Protein AF-A0AAV7KIH4-F1 (afdb_monomer_lite)

pLDDT: mean 85.83, std 14.33, range [25.58, 96.94]

Foldseek 3Di:
DDQDDPPPGDDDPVVPDDPPVVVVVVVVVVLVVVLVVLLVVCPVCQVVLNAAAEDDDDDDPDDDDDDFDDDDPWQGDDDNDDDDLPDDLALCSVLVVQCVSCVSSPHDSAEHEYEYAVDPSVCSNCVRHNYAYQLLNLLLVLLVVLLVVLCVVDVLSVLQQVLLQQLLVVQVVDPPSQVQFPHGAAAQDDPRRLVRSLSNLVSCLRRVVVSCVVCVVVVRNVSNPSNDNVVSVVVNVLSPVVVVLCVLSVDSGHDRLLCSLVSLVVLLVSLPDDPPDDPSSNSSSVSSNVSSCVRRVVSDDPSSVVSVCPDPVNVVPDPDDD

Secondary structure (DSSP, 8-state):
-EE-HHHH-EE-GGGTSPPHHHHHHHHHHHHHHHHHHHHHHHHHHHHTT---EE------SS---------TTSPP----------S---HHHHHHHHHHHHHHTT--TTTS-EEE---HHHHHHTTTS-EEE-HHHHHHHHHHHHHHHHHHH-HHHHHHHHHHHHHHHHHHHSTTHHHHSSSPPPPP-SSSHHHHHHHHHHHHHHHHHHHHHHHHHTT-GGGTTT--HHHHHHHHHHHHTHHHHHHHHH-SSS--GGGHHHHHHHHHHHTPPPTT--HHHHHHHHHHHHHHHHHTGGG--HHHHHHHHH-GGGTT--S---

Sequence (322 aa):
MIRIGAKYGNVSASNILPGRKAISKSTVEQINTIKQDICSRLQDPIQRDAVAFTTDLWTDNGTDESDIGKELWTLKRAMYACKVFPKIKTSENIEFELDQILTEVYCDPTNTPVTTDKGANMVAATAQKIRIDCACHRINTAIKTGWERAMMENEELDQLHDDVNKAVTFAKKSSGIQSELPISLKRGGKTRPWRSLYSMFNSILQSYGKLSDILTEKNKAYIVAGIDLNLLAIVTKFFEKLNRIFDILEFGSIASIQNVAPSYYALQNAWEIETDDDPLTRILRRIMTEELVQKVWTSLNSIHFIAAYLDPTLKSFLFSEE

Radius of gyration: 24.8 Å; chains: 1; bounding box: 51×71×65 Å

Structure (mmCIF, N/CA/C/O backbone):
data_AF-A0AAV7KIH4-F1
#
_entry.id   AF-A0AAV7KIH4-F1
#
loop_
_atom_site.group_PDB
_atom_site.id
_atom_site.type_symbol
_atom_site.label_atom_id
_atom_site.label_alt_id
_atom_site.label_comp_id
_atom_site.label_asym_id
_atom_site.label_entity_id
_atom_site.label_seq_id
_atom_site.pdbx_PDB_ins_code
_atom_site.Cartn_x
_atom_site.Cartn_y
_atom_site.Cartn_z
_atom_site.occupancy
_atom_site.B_iso_or_equiv
_atom_site.auth_seq_id
_atom_site.auth_comp_id
_atom_site.auth_asym_id
_atom_site.auth_atom_id
_atom_site.pdbx_PDB_model_num
ATOM 1 N N . MET A 1 1 ? 12.983 -44.809 7.977 1.00 67.81 1 MET A N 1
ATOM 2 C CA . MET A 1 1 ? 12.917 -45.108 6.529 1.00 67.81 1 MET A CA 1
ATOM 3 C C . MET A 1 1 ? 11.732 -44.369 5.937 1.00 67.81 1 MET A C 1
ATOM 5 O O . MET A 1 1 ? 10.728 -44.247 6.624 1.00 67.81 1 MET A O 1
ATOM 9 N N . ILE A 1 2 ? 11.860 -43.859 4.716 1.00 75.75 2 ILE A N 1
ATOM 10 C CA . ILE A 1 2 ? 10.790 -43.194 3.965 1.00 75.75 2 ILE A CA 1
ATOM 11 C C . ILE A 1 2 ? 10.289 -44.181 2.909 1.00 75.75 2 ILE A C 1
ATOM 13 O O . ILE A 1 2 ? 11.096 -44.848 2.260 1.00 75.75 2 ILE A O 1
ATOM 17 N N . ARG A 1 3 ? 8.968 -44.292 2.745 1.00 76.94 3 ARG A N 1
ATOM 18 C CA . ARG A 1 3 ? 8.358 -45.134 1.711 1.00 76.94 3 ARG A CA 1
ATOM 19 C C . ARG A 1 3 ? 8.238 -44.332 0.416 1.00 76.94 3 ARG A C 1
ATOM 21 O O . ARG A 1 3 ? 7.400 -43.439 0.338 1.00 76.94 3 ARG A O 1
ATOM 28 N N . ILE A 1 4 ? 9.062 -44.635 -0.588 1.00 77.25 4 ILE A N 1
ATOM 29 C CA . ILE A 1 4 ? 9.044 -43.937 -1.887 1.00 77.25 4 ILE A CA 1
ATOM 30 C C . ILE A 1 4 ? 8.480 -44.857 -2.966 1.00 77.25 4 ILE A C 1
ATOM 32 O O . ILE A 1 4 ? 9.203 -45.562 -3.672 1.00 77.25 4 ILE A O 1
ATOM 36 N N . GLY A 1 5 ? 7.152 -44.822 -3.088 1.00 71.75 5 GLY A N 1
ATOM 37 C CA . GLY A 1 5 ? 6.397 -45.480 -4.153 1.00 71.75 5 GLY A CA 1
ATOM 38 C C . GLY A 1 5 ? 6.562 -47.003 -4.229 1.00 71.75 5 GLY A C 1
ATOM 39 O O . GLY A 1 5 ? 7.211 -47.645 -3.404 1.00 71.75 5 GLY A O 1
ATOM 40 N N . ALA A 1 6 ? 5.948 -47.593 -5.256 1.00 73.50 6 ALA A N 1
ATOM 41 C CA . ALA A 1 6 ? 5.984 -49.038 -5.492 1.00 73.50 6 ALA A CA 1
ATOM 42 C C . ALA A 1 6 ? 7.359 -49.544 -5.973 1.00 73.50 6 ALA A C 1
ATOM 44 O O . ALA A 1 6 ? 7.684 -50.708 -5.774 1.00 73.50 6 ALA A O 1
ATOM 45 N N . LYS A 1 7 ? 8.174 -48.671 -6.586 1.00 77.50 7 LYS A N 1
ATOM 46 C CA . LYS A 1 7 ? 9.447 -49.042 -7.227 1.00 77.50 7 LYS A CA 1
ATOM 47 C C . LYS A 1 7 ? 10.625 -49.166 -6.255 1.00 77.50 7 LYS A C 1
ATOM 49 O O . LYS A 1 7 ? 11.501 -49.990 -6.488 1.00 77.50 7 LYS A O 1
ATOM 54 N N . TYR A 1 8 ? 10.663 -48.355 -5.195 1.00 75.50 8 TYR A N 1
ATOM 55 C CA . TYR A 1 8 ? 11.834 -48.257 -4.310 1.00 75.50 8 TYR A CA 1
ATOM 56 C C . TYR A 1 8 ? 11.554 -48.685 -2.863 1.00 75.50 8 TYR A C 1
ATOM 58 O O . TYR A 1 8 ? 12.489 -48.814 -2.078 1.00 75.50 8 TYR A O 1
ATOM 66 N N . GLY A 1 9 ? 10.294 -48.956 -2.506 1.00 83.25 9 GLY A N 1
ATOM 67 C CA . GLY A 1 9 ? 9.936 -49.492 -1.194 1.00 83.25 9 GLY A CA 1
ATOM 68 C C . GLY A 1 9 ? 10.362 -48.577 -0.041 1.00 83.25 9 GLY A C 1
ATOM 69 O O . GLY A 1 9 ? 10.182 -47.359 -0.100 1.00 83.25 9 GLY A O 1
ATOM 70 N N . ASN A 1 10 ? 10.893 -49.176 1.027 1.00 83.62 10 ASN A N 1
ATOM 71 C CA . ASN A 1 10 ? 11.402 -48.453 2.190 1.00 83.62 10 ASN A CA 1
ATOM 72 C C . ASN A 1 10 ? 12.891 -48.154 2.013 1.00 83.62 10 ASN A C 1
ATOM 74 O O . ASN A 1 10 ? 13.714 -49.063 1.965 1.00 83.62 10 ASN A O 1
ATOM 78 N N . VAL A 1 11 ? 13.233 -46.871 1.971 1.00 84.25 11 VAL A N 1
ATOM 79 C CA . VAL A 1 11 ? 14.596 -46.384 1.736 1.00 84.25 11 VAL A CA 1
ATOM 80 C C . VAL A 1 11 ? 15.021 -45.434 2.855 1.00 84.25 11 VAL A C 1
ATOM 82 O O . VAL A 1 11 ? 14.196 -44.780 3.500 1.00 84.25 11 VAL A O 1
ATOM 85 N N . SER A 1 12 ? 16.319 -45.387 3.165 1.00 82.25 12 SER A N 1
ATOM 86 C CA . SER A 1 12 ? 16.823 -44.468 4.192 1.00 82.25 12 SER A CA 1
ATOM 87 C C . SER A 1 12 ? 16.716 -43.022 3.711 1.00 82.25 12 SER A C 1
ATOM 89 O O . SER A 1 12 ? 17.136 -42.712 2.599 1.00 82.25 12 SER A O 1
ATOM 91 N N . ALA A 1 13 ? 16.221 -42.123 4.566 1.00 78.19 13 ALA A N 1
ATOM 92 C CA . ALA A 1 13 ? 16.123 -40.695 4.261 1.00 78.19 13 ALA A CA 1
ATOM 93 C C . ALA A 1 13 ? 17.487 -40.091 3.882 1.00 78.19 13 ALA A C 1
ATOM 95 O O . ALA A 1 13 ? 17.571 -39.282 2.962 1.00 78.19 13 ALA A O 1
ATOM 96 N N . SER A 1 14 ? 18.557 -40.554 4.539 1.00 79.88 14 SER A N 1
ATOM 97 C CA . SER A 1 14 ? 19.943 -40.139 4.283 1.00 79.88 14 SER A CA 1
ATOM 98 C C . SER A 1 14 ? 20.422 -40.423 2.859 1.00 79.88 14 SER A C 1
ATOM 100 O O . SER A 1 14 ? 21.349 -39.775 2.394 1.00 79.88 14 SER A O 1
ATOM 102 N N . ASN A 1 15 ? 19.810 -41.396 2.181 1.00 79.06 15 ASN A N 1
ATOM 103 C CA . ASN A 1 15 ? 20.236 -41.855 0.859 1.00 79.06 15 ASN A CA 1
ATOM 104 C C . ASN A 1 15 ? 19.442 -41.187 -0.273 1.00 79.06 15 ASN A C 1
ATOM 106 O O . ASN A 1 15 ? 19.704 -41.458 -1.439 1.00 79.06 15 ASN A O 1
ATOM 110 N N . ILE A 1 16 ? 18.449 -40.361 0.067 1.00 81.12 16 ILE A N 1
ATOM 111 C CA . ILE A 1 16 ? 17.503 -39.769 -0.887 1.00 81.12 16 ILE A CA 1
ATOM 112 C C . ILE A 1 16 ? 17.523 -38.254 -0.784 1.00 81.12 16 ILE A C 1
ATOM 114 O O . ILE A 1 16 ? 17.497 -37.563 -1.799 1.00 81.12 16 ILE A O 1
ATOM 118 N N . LEU A 1 17 ? 17.525 -37.731 0.444 1.00 85.06 17 LEU A N 1
ATOM 119 C CA . LEU A 1 17 ? 17.469 -36.298 0.655 1.00 85.06 17 LEU A CA 1
ATOM 120 C C . LEU A 1 17 ? 18.820 -35.689 0.266 1.00 85.06 17 LEU A C 1
ATOM 122 O O . LEU A 1 17 ? 19.844 -36.056 0.850 1.00 85.06 17 LEU A O 1
ATOM 126 N N . PRO A 1 18 ? 18.849 -34.764 -0.708 1.00 85.69 18 PRO A N 1
ATOM 127 C CA . PRO A 1 18 ? 20.082 -34.095 -1.071 1.00 85.69 18 PRO A CA 1
ATOM 128 C C . PRO A 1 18 ? 20.596 -33.294 0.126 1.00 85.69 18 PRO A C 1
ATOM 130 O O . PRO A 1 18 ? 19.842 -32.621 0.831 1.00 85.69 18 PRO A O 1
ATOM 133 N N . GLY A 1 19 ? 21.907 -33.342 0.352 1.00 88.31 19 GLY A N 1
ATOM 134 C CA . GLY A 1 19 ? 22.530 -32.502 1.369 1.00 88.31 19 GLY A CA 1
ATOM 135 C C . GLY A 1 19 ? 22.369 -31.013 1.040 1.00 88.31 19 GLY A C 1
ATOM 136 O O . GLY A 1 19 ? 22.253 -30.628 -0.125 1.00 88.31 19 GLY A O 1
ATOM 137 N N . ARG A 1 20 ? 22.458 -30.148 2.060 1.00 89.38 20 ARG A N 1
ATOM 138 C CA . ARG A 1 20 ? 22.337 -28.680 1.927 1.00 89.38 20 ARG A CA 1
ATOM 139 C C . ARG A 1 20 ? 23.164 -28.093 0.774 1.00 89.38 20 ARG A C 1
ATOM 141 O O . ARG A 1 20 ? 22.685 -27.219 0.059 1.00 89.38 20 ARG A O 1
ATOM 148 N N . LYS A 1 21 ? 24.397 -28.577 0.578 1.00 91.12 21 LYS A N 1
ATOM 149 C CA . LYS A 1 21 ? 25.283 -28.123 -0.511 1.00 91.12 21 LYS A CA 1
ATOM 150 C C . LYS A 1 21 ? 24.739 -28.475 -1.900 1.00 91.12 21 LYS A C 1
ATOM 152 O O . LYS A 1 21 ? 24.849 -27.657 -2.805 1.00 91.12 21 LYS A O 1
ATOM 157 N N . ALA A 1 22 ? 24.149 -29.661 -2.059 1.00 89.94 22 ALA A N 1
ATOM 158 C CA . ALA A 1 22 ? 23.566 -30.098 -3.326 1.00 89.94 22 ALA A CA 1
ATOM 159 C C . ALA A 1 22 ? 22.319 -29.272 -3.671 1.00 89.94 22 ALA A C 1
ATOM 161 O O . ALA A 1 22 ? 22.208 -28.801 -4.798 1.00 89.94 22 ALA A O 1
ATOM 162 N N . ILE A 1 23 ? 21.452 -29.012 -2.681 1.00 92.06 23 ILE A N 1
ATOM 163 C CA . ILE A 1 23 ? 20.306 -28.103 -2.840 1.00 92.06 23 ILE A CA 1
ATOM 164 C C . ILE A 1 23 ? 20.796 -26.710 -3.244 1.00 92.06 23 ILE A C 1
ATOM 166 O O . ILE A 1 23 ? 20.405 -26.216 -4.290 1.00 92.06 23 ILE A O 1
ATOM 170 N N . SER A 1 24 ? 21.712 -26.108 -2.476 1.00 91.00 24 SER A N 1
ATOM 171 C CA . SER A 1 24 ? 22.205 -24.752 -2.757 1.00 91.00 24 SER A CA 1
ATOM 172 C C . SER A 1 24 ? 22.815 -24.626 -4.151 1.00 91.00 24 SER A C 1
ATOM 174 O O . SER A 1 24 ? 22.555 -23.639 -4.832 1.00 91.00 24 SER A O 1
ATOM 176 N N . LYS A 1 25 ? 23.605 -25.614 -4.588 1.00 92.25 25 LYS A N 1
ATOM 177 C CA . LYS A 1 25 ? 24.198 -25.619 -5.928 1.00 92.25 25 LYS A CA 1
ATOM 178 C C . LYS A 1 25 ? 23.118 -25.705 -7.012 1.00 92.25 25 LYS A C 1
ATOM 180 O O . LYS A 1 25 ? 23.105 -24.870 -7.908 1.00 92.25 25 LYS A O 1
ATOM 185 N N . SER A 1 26 ? 22.190 -26.655 -6.882 1.00 93.19 26 SER A N 1
ATOM 186 C CA . SER A 1 26 ? 21.072 -26.817 -7.819 1.00 93.19 26 SER A CA 1
ATOM 187 C C . SER A 1 26 ? 20.200 -25.561 -7.892 1.00 93.19 26 SER A C 1
ATOM 189 O O . SER A 1 26 ? 19.777 -25.176 -8.976 1.00 93.19 26 SER A O 1
ATOM 191 N N . THR A 1 27 ? 19.932 -24.904 -6.761 1.00 90.00 27 THR A N 1
ATOM 192 C CA . THR A 1 27 ? 19.148 -23.663 -6.720 1.00 90.00 27 THR A CA 1
ATOM 193 C C . THR A 1 27 ? 19.861 -22.532 -7.457 1.00 90.00 27 THR A C 1
ATOM 195 O O . THR A 1 27 ? 19.230 -21.835 -8.243 1.00 90.00 27 THR A O 1
ATOM 198 N N . VAL A 1 28 ? 21.175 -22.364 -7.269 1.00 89.62 28 VAL A N 1
ATOM 199 C CA . VAL A 1 28 ? 21.956 -21.341 -7.992 1.00 89.62 28 VAL A CA 1
ATOM 200 C C . VAL A 1 28 ? 21.953 -21.602 -9.501 1.00 89.62 28 VAL A C 1
ATOM 202 O O . VAL A 1 28 ? 21.760 -20.673 -10.282 1.00 89.62 28 VAL A O 1
ATOM 205 N N . GLU A 1 29 ? 22.115 -22.857 -9.923 1.00 92.69 29 GLU A N 1
ATOM 206 C CA . GLU A 1 29 ? 22.054 -23.242 -11.341 1.00 92.69 29 GLU A CA 1
ATOM 207 C C . GLU A 1 29 ? 20.673 -22.953 -11.952 1.00 92.69 29 GLU A C 1
ATOM 209 O O . GLU A 1 29 ? 20.581 -22.377 -13.041 1.00 92.69 29 GLU A O 1
ATOM 214 N N . GLN A 1 30 ? 19.596 -23.270 -11.228 1.00 90.62 30 GLN A N 1
ATOM 215 C CA . GLN A 1 30 ? 18.229 -22.960 -11.652 1.00 90.62 30 GLN A CA 1
ATOM 216 C C . GLN A 1 30 ? 17.980 -21.450 -11.735 1.00 90.62 30 GLN A C 1
ATOM 218 O O . GLN A 1 30 ? 17.436 -20.987 -12.733 1.00 90.62 30 GLN A O 1
ATOM 223 N N . ILE A 1 31 ? 18.426 -20.665 -10.748 1.00 85.81 31 ILE A N 1
ATOM 224 C CA . ILE A 1 31 ? 18.296 -19.199 -10.765 1.00 85.81 31 ILE A CA 1
ATOM 225 C C . ILE A 1 31 ? 19.024 -18.602 -11.970 1.00 85.81 31 ILE A C 1
ATOM 227 O O . ILE A 1 31 ? 18.461 -17.759 -12.663 1.00 85.81 31 ILE A O 1
ATOM 231 N N . ASN A 1 32 ? 20.250 -19.045 -12.256 1.00 88.31 32 ASN A N 1
ATOM 232 C CA . ASN A 1 32 ? 21.002 -18.558 -13.414 1.00 88.31 32 ASN A CA 1
ATOM 233 C C . ASN A 1 32 ? 20.295 -18.899 -14.731 1.00 88.31 32 ASN A C 1
ATOM 235 O O . ASN A 1 32 ? 20.229 -18.057 -15.624 1.00 88.31 32 ASN A O 1
ATOM 239 N N . THR A 1 33 ? 19.711 -20.096 -14.822 1.00 90.25 33 THR A N 1
ATOM 240 C CA . THR A 1 33 ? 18.901 -20.509 -15.978 1.00 90.25 33 THR A CA 1
ATOM 241 C C . THR A 1 33 ? 17.666 -19.615 -16.135 1.00 90.25 33 THR A C 1
ATOM 243 O O . THR A 1 33 ? 17.389 -19.135 -17.230 1.00 90.25 33 THR A O 1
ATOM 246 N N . ILE A 1 34 ? 16.955 -19.325 -15.040 1.00 86.50 34 ILE A N 1
ATOM 247 C CA . ILE A 1 34 ? 15.783 -18.435 -15.040 1.00 86.50 34 ILE A CA 1
ATOM 248 C C . ILE A 1 34 ? 16.175 -17.008 -15.437 1.00 86.50 34 ILE A C 1
ATOM 250 O O . ILE A 1 34 ? 15.477 -16.383 -16.230 1.00 86.50 34 ILE A O 1
ATOM 254 N N . LYS A 1 35 ? 17.301 -16.486 -14.936 1.00 85.00 35 LYS A N 1
ATOM 255 C CA . LYS A 1 35 ? 17.802 -15.162 -15.331 1.00 85.00 35 LYS A CA 1
ATOM 256 C C . LYS A 1 35 ? 18.085 -15.086 -16.827 1.00 85.00 35 LYS A C 1
ATOM 258 O O . LYS A 1 35 ? 17.676 -14.126 -17.469 1.00 85.00 35 LYS A O 1
ATOM 263 N N . GLN A 1 36 ? 18.732 -16.108 -17.386 1.00 88.06 36 GLN A N 1
ATOM 264 C CA . GLN A 1 36 ? 18.983 -16.186 -18.825 1.00 88.06 36 GLN A CA 1
ATOM 265 C C . GLN A 1 36 ? 17.677 -16.257 -19.631 1.00 88.06 36 GLN A C 1
ATOM 267 O O . GLN A 1 36 ? 17.550 -15.546 -20.629 1.00 88.06 36 GLN A O 1
ATOM 272 N N . ASP A 1 37 ? 16.686 -17.037 -19.177 1.00 87.94 37 ASP A N 1
ATOM 273 C CA . ASP A 1 37 ? 15.346 -17.068 -19.784 1.00 87.94 37 ASP A CA 1
ATOM 274 C C . ASP A 1 37 ? 14.695 -15.678 -19.771 1.00 87.94 37 ASP A C 1
ATOM 276 O O . ASP A 1 37 ? 14.252 -15.201 -20.816 1.00 87.94 37 ASP A O 1
ATOM 280 N N . ILE A 1 38 ? 14.702 -14.984 -18.626 1.00 85.50 38 ILE A N 1
ATOM 281 C CA . ILE A 1 38 ? 14.159 -13.625 -18.495 1.00 85.50 38 ILE A CA 1
ATOM 282 C C . ILE A 1 38 ? 14.837 -12.678 -19.487 1.00 85.50 38 ILE A C 1
ATOM 284 O O . ILE A 1 38 ? 14.137 -12.032 -20.266 1.00 85.50 38 ILE A O 1
ATOM 288 N N . CYS A 1 39 ? 16.171 -12.627 -19.514 1.00 86.50 39 CYS A N 1
ATOM 289 C CA . CYS A 1 39 ? 16.897 -11.746 -20.427 1.00 86.50 39 CYS A CA 1
ATOM 290 C C . CYS A 1 39 ? 16.579 -12.059 -21.896 1.00 86.50 39 CYS A C 1
ATOM 292 O O . CYS A 1 39 ? 16.353 -11.142 -22.682 1.00 86.50 39 CYS A O 1
ATOM 294 N N . SER A 1 40 ? 16.486 -13.341 -22.269 1.00 87.50 40 SER A N 1
ATOM 295 C CA . SER A 1 40 ? 16.116 -13.735 -23.636 1.00 87.50 40 SER A CA 1
ATOM 296 C C . SER A 1 40 ? 14.703 -13.272 -24.013 1.00 87.50 40 SER A C 1
ATOM 298 O O . SER A 1 40 ? 14.474 -12.779 -25.115 1.00 87.50 40 SER A O 1
ATOM 300 N N . ARG A 1 41 ? 13.756 -13.343 -23.070 1.00 86.44 41 ARG A N 1
ATOM 301 C CA . ARG A 1 41 ? 12.362 -12.925 -23.267 1.00 86.44 41 ARG A CA 1
ATOM 302 C C . ARG A 1 41 ? 12.181 -11.412 -23.321 1.00 86.44 41 ARG A C 1
ATOM 304 O O . ARG A 1 41 ? 11.153 -10.969 -23.829 1.00 86.44 41 ARG A O 1
ATOM 311 N N . LEU A 1 42 ? 13.127 -10.644 -22.781 1.00 86.75 42 LEU A N 1
ATOM 312 C CA . LEU A 1 42 ? 13.100 -9.182 -22.786 1.00 86.75 42 LEU A CA 1
ATOM 313 C C . LEU A 1 42 ? 13.628 -8.575 -24.091 1.00 86.75 42 LEU A C 1
ATOM 315 O O . LEU A 1 42 ? 13.303 -7.427 -24.368 1.00 86.75 42 LEU A O 1
ATOM 319 N N . GLN A 1 43 ? 14.366 -9.326 -24.918 1.00 87.25 43 GLN A N 1
ATOM 320 C CA . GLN A 1 43 ? 14.996 -8.789 -26.133 1.00 87.25 43 GLN A CA 1
ATOM 321 C C . GLN A 1 43 ? 14.010 -8.066 -27.063 1.00 87.25 43 GLN A C 1
ATOM 323 O O . GLN A 1 43 ? 14.256 -6.923 -27.429 1.00 87.25 43 GLN A O 1
ATOM 328 N N . ASP A 1 44 ? 12.888 -8.699 -27.421 1.00 87.50 44 ASP A N 1
ATOM 329 C CA . ASP A 1 44 ? 11.870 -8.082 -28.286 1.00 87.50 44 ASP A CA 1
ATOM 330 C C . ASP A 1 44 ? 11.105 -6.932 -27.591 1.00 87.50 44 ASP A C 1
ATOM 332 O O . ASP A 1 44 ? 11.025 -5.855 -28.181 1.00 87.50 44 ASP A O 1
ATOM 336 N N . PRO A 1 45 ? 10.611 -7.075 -26.340 1.00 88.69 45 PRO A N 1
ATOM 337 C CA . PRO A 1 45 ? 9.993 -5.966 -25.608 1.00 88.69 45 PRO A CA 1
ATOM 338 C C . PRO A 1 45 ? 10.873 -4.721 -25.449 1.00 88.69 45 PRO A C 1
ATOM 340 O O . PRO A 1 45 ? 10.354 -3.612 -25.553 1.00 88.69 45 PRO A O 1
ATOM 343 N N . ILE A 1 46 ? 12.183 -4.882 -25.221 1.00 87.69 46 ILE A N 1
ATOM 344 C CA . ILE A 1 46 ? 13.128 -3.759 -25.093 1.00 87.69 46 ILE A CA 1
ATOM 345 C C . ILE A 1 46 ? 13.172 -2.946 -26.391 1.00 87.69 46 ILE A C 1
ATOM 347 O O . ILE A 1 46 ? 13.103 -1.727 -26.344 1.00 87.69 46 ILE A O 1
ATOM 351 N N . GLN A 1 47 ? 13.213 -3.605 -27.555 1.00 88.44 47 GLN A N 1
ATOM 352 C CA . GLN A 1 47 ? 13.240 -2.923 -28.860 1.00 88.44 47 GLN A CA 1
ATOM 353 C C . GLN A 1 47 ? 11.939 -2.173 -29.192 1.00 88.44 47 GLN A C 1
ATOM 355 O O . GLN A 1 47 ? 11.890 -1.428 -30.167 1.00 88.44 47 GLN A O 1
ATOM 360 N N . ARG A 1 48 ? 10.871 -2.403 -28.422 1.00 88.56 48 ARG A N 1
ATOM 361 C CA . ARG A 1 48 ? 9.546 -1.797 -28.609 1.00 88.56 48 ARG A CA 1
ATOM 362 C C . ARG A 1 48 ? 9.181 -0.817 -27.495 1.00 88.56 48 ARG A C 1
ATOM 364 O O . ARG A 1 48 ? 8.009 -0.467 -27.390 1.00 88.56 48 ARG A O 1
ATOM 371 N N . ASP A 1 49 ? 10.133 -0.463 -26.630 1.00 86.38 49 ASP A N 1
ATOM 372 C CA . ASP A 1 49 ? 9.906 0.369 -25.441 1.00 86.38 49 ASP A CA 1
ATOM 373 C C . ASP A 1 49 ? 8.767 -0.161 -24.542 1.00 86.38 49 ASP A C 1
ATOM 375 O O . ASP A 1 49 ? 8.015 0.588 -23.921 1.00 86.38 49 ASP A O 1
ATOM 379 N N . ALA A 1 50 ? 8.621 -1.489 -24.476 1.00 86.69 50 ALA A N 1
ATOM 380 C CA . ALA A 1 50 ? 7.511 -2.178 -23.815 1.00 86.69 50 ALA A CA 1
ATOM 381 C C . ALA A 1 50 ? 7.924 -2.832 -22.482 1.00 86.69 50 ALA A C 1
ATOM 383 O O . ALA A 1 50 ? 7.377 -3.866 -22.087 1.00 86.69 50 ALA A O 1
ATOM 384 N N . VAL A 1 51 ? 8.915 -2.253 -21.798 1.00 87.50 51 VAL A N 1
ATOM 385 C CA . VAL A 1 51 ? 9.447 -2.745 -20.521 1.00 87.50 51 VAL A CA 1
ATOM 386 C C . VAL A 1 51 ? 9.370 -1.644 -19.475 1.00 87.50 51 VAL A C 1
ATOM 388 O O . VAL A 1 51 ? 9.749 -0.507 -19.728 1.00 87.50 51 VAL A O 1
ATOM 391 N N . ALA A 1 52 ? 8.908 -2.000 -18.281 1.00 87.44 52 ALA A N 1
ATOM 392 C CA . ALA A 1 52 ? 8.936 -1.137 -17.111 1.00 87.44 52 ALA A CA 1
ATOM 393 C C . ALA A 1 52 ? 9.407 -1.938 -15.896 1.00 87.44 52 ALA A C 1
ATOM 395 O O . ALA A 1 52 ? 9.200 -3.152 -15.814 1.00 87.44 52 ALA A O 1
ATOM 396 N N . PHE A 1 53 ? 10.024 -1.245 -14.946 1.00 85.50 53 PHE A N 1
ATOM 397 C CA . PHE A 1 53 ? 10.511 -1.819 -13.699 1.00 85.50 53 PHE A CA 1
ATOM 398 C C . PHE A 1 53 ? 9.719 -1.286 -12.514 1.00 85.50 53 PHE A C 1
ATOM 400 O O . PHE A 1 53 ? 9.338 -0.122 -12.466 1.00 85.50 53 PHE A O 1
ATOM 407 N N . THR A 1 54 ? 9.502 -2.138 -11.521 1.00 84.75 54 THR A N 1
ATOM 408 C CA . THR A 1 54 ? 9.002 -1.741 -10.204 1.00 84.75 54 THR A CA 1
ATOM 409 C C . THR A 1 54 ? 10.074 -2.074 -9.187 1.00 84.75 54 THR A C 1
ATOM 411 O O . THR A 1 54 ? 10.592 -3.193 -9.203 1.00 84.75 54 THR A O 1
ATOM 414 N N . THR A 1 55 ? 10.397 -1.146 -8.294 1.00 81.00 55 THR A N 1
ATOM 415 C CA . THR A 1 55 ? 11.321 -1.421 -7.192 1.00 81.00 55 THR A CA 1
ATOM 416 C C . THR A 1 55 ? 10.629 -1.180 -5.864 1.00 81.00 55 THR A C 1
ATOM 418 O O . THR A 1 55 ? 9.904 -0.202 -5.683 1.00 81.00 55 THR A O 1
ATOM 421 N N . ASP A 1 56 ? 10.844 -2.110 -4.942 1.00 78.88 56 ASP A N 1
ATOM 422 C CA . ASP A 1 56 ? 10.401 -1.997 -3.561 1.00 78.88 56 ASP A CA 1
ATOM 423 C C . ASP A 1 56 ? 11.639 -2.094 -2.670 1.00 78.88 56 ASP A C 1
ATOM 425 O O . ASP A 1 56 ? 12.463 -2.999 -2.832 1.00 78.88 56 ASP A O 1
ATOM 429 N N . LEU A 1 57 ? 11.804 -1.127 -1.769 1.00 75.25 57 LEU A N 1
ATOM 430 C CA . LEU A 1 57 ? 12.935 -1.058 -0.852 1.00 75.25 57 LEU A CA 1
ATOM 431 C C . LEU A 1 57 ? 12.418 -1.001 0.581 1.00 75.25 57 LEU A C 1
ATOM 433 O O . LEU A 1 57 ? 12.217 0.065 1.160 1.00 75.25 57 LEU A O 1
ATOM 437 N N . TRP A 1 58 ? 12.285 -2.165 1.204 1.00 70.25 58 TRP A N 1
ATOM 438 C CA . TRP A 1 58 ? 11.886 -2.263 2.603 1.00 70.25 58 TRP A CA 1
ATOM 439 C C . TRP A 1 58 ? 13.083 -2.533 3.523 1.00 70.25 58 TRP A C 1
ATOM 441 O O . TRP A 1 58 ? 14.229 -2.734 3.104 1.00 70.25 58 TRP A O 1
ATOM 451 N N . THR A 1 59 ? 12.841 -2.453 4.827 1.00 62.78 59 THR A N 1
ATOM 452 C CA . THR A 1 59 ? 13.769 -2.931 5.857 1.00 62.78 59 THR A CA 1
ATOM 453 C C . THR A 1 59 ? 13.138 -4.175 6.460 1.00 62.78 59 THR A C 1
ATOM 455 O O . THR A 1 59 ? 12.009 -4.109 6.944 1.00 62.78 59 THR A O 1
ATOM 458 N N . ASP A 1 60 ? 13.836 -5.302 6.368 1.00 52.59 60 ASP A N 1
ATOM 459 C CA . ASP A 1 60 ? 13.267 -6.609 6.678 1.00 52.59 60 ASP A CA 1
ATOM 460 C C . ASP A 1 60 ? 13.229 -6.905 8.191 1.00 52.59 60 ASP A C 1
ATOM 462 O O . ASP A 1 60 ? 14.188 -6.629 8.911 1.00 52.59 60 ASP A O 1
ATOM 466 N N . ASN A 1 61 ? 12.105 -7.474 8.639 1.00 42.09 61 ASN A N 1
ATOM 467 C CA . ASN A 1 61 ? 11.869 -8.096 9.951 1.00 42.09 61 ASN A CA 1
ATOM 468 C C . ASN A 1 61 ? 11.098 -9.442 9.810 1.00 42.09 61 ASN A C 1
ATOM 470 O O . ASN A 1 61 ? 10.582 -9.956 10.803 1.00 42.09 61 ASN A O 1
ATOM 474 N N . GLY A 1 62 ? 10.993 -10.015 8.606 1.00 34.22 62 GLY A N 1
ATOM 475 C CA . GLY A 1 62 ? 10.291 -11.265 8.299 1.00 34.22 62 GLY A CA 1
ATOM 476 C C . GLY A 1 62 ? 9.859 -11.320 6.826 1.00 34.22 62 GLY A C 1
ATOM 477 O O . GLY A 1 62 ? 9.156 -10.426 6.363 1.00 34.22 62 GLY A O 1
ATOM 478 N N . THR A 1 63 ? 10.284 -12.372 6.120 1.00 33.88 63 THR A N 1
ATOM 479 C CA . THR A 1 63 ? 10.195 -12.566 4.660 1.00 33.88 63 THR A CA 1
ATOM 480 C C . THR A 1 63 ? 8.846 -13.095 4.179 1.00 33.88 63 THR A C 1
ATOM 482 O O . THR A 1 63 ? 8.327 -14.011 4.809 1.00 33.88 63 THR A O 1
ATOM 485 N N . ASP A 1 64 ? 8.388 -12.647 3.003 1.00 29.48 64 ASP A N 1
ATOM 486 C CA . ASP A 1 64 ? 7.339 -13.305 2.203 1.00 29.48 64 ASP A CA 1
ATOM 487 C C . ASP A 1 64 ? 7.661 -13.231 0.686 1.00 29.48 64 ASP A C 1
ATOM 489 O O . ASP A 1 64 ? 8.238 -12.251 0.211 1.00 29.48 64 ASP A O 1
ATOM 493 N N . GLU A 1 65 ? 7.304 -14.293 -0.056 1.00 29.78 65 GLU A N 1
ATOM 494 C CA . GLU A 1 65 ? 7.647 -14.615 -1.466 1.00 29.78 65 GLU A CA 1
ATOM 495 C C . GLU A 1 65 ? 6.421 -14.619 -2.428 1.00 29.78 65 GLU A C 1
ATOM 497 O O . GLU A 1 65 ? 5.283 -14.632 -1.956 1.00 29.78 65 GLU A O 1
ATOM 502 N N . SER A 1 66 ? 6.642 -14.657 -3.769 1.00 25.80 66 SER A N 1
ATOM 503 C CA . SER A 1 66 ? 5.813 -15.263 -4.881 1.00 25.80 66 SER A CA 1
ATOM 504 C C . SER A 1 66 ? 6.085 -14.586 -6.264 1.00 25.80 66 SER A C 1
ATOM 506 O O . SER A 1 66 ? 6.727 -13.542 -6.297 1.00 25.80 66 SER A O 1
ATOM 508 N N . ASP A 1 67 ? 5.538 -14.946 -7.449 1.00 26.48 67 ASP A N 1
ATOM 509 C CA . ASP A 1 67 ? 5.573 -16.160 -8.319 1.00 26.48 67 ASP A CA 1
ATOM 510 C C . ASP A 1 67 ? 5.227 -15.740 -9.804 1.00 26.48 67 ASP A C 1
ATOM 512 O O . ASP A 1 67 ? 4.626 -14.669 -10.006 1.00 26.48 67 ASP A O 1
ATOM 516 N N . ILE A 1 68 ? 5.589 -16.531 -10.846 1.00 26.39 68 ILE A N 1
ATOM 517 C CA . ILE A 1 68 ? 5.601 -16.185 -12.316 1.00 26.39 68 ILE A CA 1
ATOM 518 C C . ILE A 1 68 ? 4.524 -16.914 -13.177 1.00 26.39 68 ILE A C 1
ATOM 520 O O . ILE A 1 68 ? 4.200 -18.066 -12.914 1.00 26.39 68 ILE A O 1
ATOM 524 N N . GLY A 1 69 ? 4.044 -16.289 -14.280 1.00 25.58 69 GLY A N 1
ATOM 525 C CA . GLY A 1 69 ? 3.155 -16.883 -15.316 1.00 25.58 69 GLY A CA 1
ATOM 526 C C . GLY A 1 69 ? 3.476 -16.489 -16.788 1.00 25.58 69 GLY A C 1
ATOM 527 O O . GLY A 1 69 ? 4.285 -15.589 -17.023 1.00 25.58 69 GLY A O 1
ATOM 528 N N . LYS A 1 70 ? 2.886 -17.191 -17.784 1.00 27.58 70 LYS A N 1
ATOM 529 C CA . LYS A 1 70 ? 3.275 -17.259 -19.226 1.00 27.58 70 LYS A CA 1
ATOM 530 C C . LYS A 1 70 ? 2.118 -16.917 -20.218 1.00 27.58 70 LYS A C 1
ATOM 532 O O . LYS A 1 70 ? 0.963 -17.132 -19.888 1.00 27.58 70 LYS A O 1
ATOM 537 N N . GLU A 1 71 ? 2.505 -16.538 -21.455 1.00 32.19 71 GLU A N 1
ATOM 538 C CA . GLU A 1 71 ? 1.772 -16.483 -22.764 1.00 32.19 71 GLU A CA 1
ATOM 539 C C . GLU A 1 71 ? 1.072 -15.192 -23.270 1.00 32.19 71 GLU A C 1
ATOM 541 O O . GLU A 1 71 ? 0.801 -14.251 -22.537 1.00 32.19 71 GLU A O 1
ATOM 546 N N . LEU A 1 72 ? 0.968 -15.091 -24.604 1.00 34.62 72 LEU A N 1
ATOM 547 C CA . LEU A 1 72 ? 0.756 -13.882 -25.422 1.00 34.62 72 LEU A CA 1
ATOM 548 C C . LEU A 1 72 ? -0.580 -13.185 -25.098 1.00 34.62 72 LEU A C 1
ATOM 550 O O . LEU A 1 72 ? -1.595 -13.857 -24.985 1.00 34.62 72 LEU A O 1
ATOM 554 N N . TRP A 1 73 ? -0.558 -11.851 -24.967 1.00 50.34 73 TRP A N 1
ATOM 555 C CA . TRP A 1 73 ? -1.629 -10.964 -24.453 1.00 50.34 73 TRP A CA 1
ATOM 556 C C . TRP A 1 73 ? -1.778 -10.878 -22.929 1.00 50.34 73 TRP A C 1
ATOM 558 O O . TRP A 1 73 ? -2.563 -10.066 -22.448 1.00 50.34 73 TRP A O 1
ATOM 568 N N . THR A 1 74 ? -0.998 -11.639 -22.157 1.00 60.00 74 THR A N 1
ATOM 569 C CA . THR A 1 74 ? -0.945 -11.465 -20.698 1.00 60.00 74 THR A CA 1
ATOM 570 C C . THR A 1 74 ? 0.180 -10.513 -20.302 1.00 60.00 74 THR A C 1
ATOM 572 O O . THR A 1 74 ? 1.275 -10.553 -20.874 1.00 60.00 74 THR A O 1
ATOM 575 N N . LEU A 1 75 ? -0.084 -9.644 -19.319 1.00 67.06 75 LEU A N 1
ATOM 576 C CA . LEU A 1 75 ? 0.961 -8.871 -18.653 1.00 67.06 75 LEU A CA 1
ATOM 577 C C . LEU A 1 75 ? 1.983 -9.860 -18.080 1.00 67.06 75 LEU A C 1
ATOM 579 O O . LEU A 1 75 ? 1.658 -10.683 -17.223 1.00 67.06 75 LEU A O 1
ATOM 583 N N . LYS A 1 76 ? 3.222 -9.800 -18.572 1.00 74.12 76 LYS A N 1
ATOM 584 C CA . LYS A 1 76 ? 4.305 -10.651 -18.078 1.00 74.12 76 LYS A CA 1
ATOM 585 C C . LYS A 1 76 ? 5.034 -9.923 -16.961 1.00 74.12 76 LYS A C 1
ATOM 587 O O . LYS A 1 76 ? 5.547 -8.830 -17.168 1.00 74.12 76 LYS A O 1
ATOM 592 N N . ARG A 1 77 ? 5.141 -10.573 -15.806 1.00 76.25 77 ARG A N 1
ATOM 593 C CA . ARG A 1 77 ? 5.981 -10.131 -14.690 1.00 76.25 77 ARG A CA 1
ATOM 594 C C . ARG A 1 77 ? 7.038 -11.182 -14.377 1.00 76.25 77 ARG A C 1
ATOM 596 O O . ARG A 1 77 ? 6.775 -12.380 -14.494 1.00 76.25 77 ARG A O 1
ATOM 603 N N . ALA A 1 78 ? 8.210 -10.734 -13.954 1.00 75.56 78 ALA A N 1
ATOM 604 C CA . ALA A 1 78 ? 9.251 -11.594 -13.414 1.00 75.56 78 ALA A CA 1
ATOM 605 C C . ALA A 1 78 ? 10.017 -10.838 -12.328 1.00 75.56 78 ALA A C 1
ATOM 607 O O . ALA A 1 78 ? 10.413 -9.693 -12.533 1.00 75.56 78 ALA A O 1
ATOM 608 N N . MET A 1 79 ? 10.245 -11.481 -11.183 1.00 79.69 79 MET A N 1
ATOM 609 C CA . MET A 1 79 ? 11.177 -10.959 -10.189 1.00 79.69 79 MET A CA 1
ATOM 610 C C . MET A 1 79 ? 12.597 -11.276 -10.659 1.00 79.69 79 MET A C 1
ATOM 612 O O . MET A 1 79 ? 13.006 -12.435 -10.664 1.00 79.69 79 MET A O 1
ATOM 616 N N . TYR A 1 80 ? 13.345 -10.253 -11.070 1.00 80.06 80 TYR A N 1
ATOM 617 C CA . TYR A 1 80 ? 14.718 -10.438 -11.542 1.00 80.06 80 TYR A CA 1
ATOM 618 C C . TYR A 1 80 ? 15.733 -10.524 -10.390 1.00 80.06 80 TYR A C 1
ATOM 620 O O . TYR A 1 80 ? 16.676 -11.321 -10.421 1.00 80.06 80 TYR A O 1
ATOM 628 N N . ALA A 1 81 ? 15.537 -9.709 -9.353 1.00 76.94 81 ALA A N 1
ATOM 629 C CA . ALA A 1 81 ? 16.425 -9.649 -8.206 1.00 76.94 81 ALA A CA 1
ATOM 630 C C . ALA A 1 81 ? 15.650 -9.347 -6.919 1.00 76.94 81 ALA A C 1
ATOM 632 O O . ALA A 1 81 ? 14.828 -8.440 -6.878 1.00 76.94 81 ALA A O 1
ATOM 633 N N . CYS A 1 82 ? 15.987 -10.078 -5.858 1.00 81.38 82 CYS A N 1
ATOM 634 C CA . CYS A 1 82 ? 15.690 -9.733 -4.474 1.00 81.38 82 CYS A CA 1
ATOM 635 C C . CYS A 1 82 ? 17.003 -9.892 -3.708 1.00 81.38 82 CYS A C 1
ATOM 637 O O . CYS A 1 82 ? 17.517 -11.004 -3.569 1.00 81.38 82 CYS A O 1
ATOM 639 N N . LYS A 1 83 ? 17.613 -8.774 -3.312 1.00 73.19 83 LYS A N 1
ATOM 640 C CA . LYS A 1 83 ? 18.950 -8.749 -2.708 1.00 73.19 83 LYS A CA 1
ATOM 641 C C . LYS A 1 83 ? 18.883 -8.019 -1.373 1.00 73.19 83 LYS A C 1
ATOM 643 O O . LYS A 1 83 ? 18.237 -6.981 -1.259 1.00 73.19 83 LYS A O 1
ATOM 648 N N . VAL A 1 84 ? 19.607 -8.532 -0.380 1.00 75.50 84 VAL A N 1
ATOM 649 C CA . VAL A 1 84 ? 19.900 -7.758 0.831 1.00 75.50 84 VAL A CA 1
ATOM 650 C C . VAL A 1 84 ? 20.780 -6.591 0.413 1.00 75.50 84 VAL A C 1
ATOM 652 O O . VAL A 1 84 ? 21.845 -6.817 -0.155 1.00 75.50 84 VAL A O 1
ATOM 655 N N . PHE A 1 85 ? 20.337 -5.364 0.682 1.00 73.75 85 PHE A N 1
ATOM 656 C CA . PHE A 1 85 ? 21.096 -4.159 0.366 1.00 73.75 85 PHE A CA 1
ATOM 657 C C . PHE A 1 85 ? 22.233 -4.003 1.391 1.00 73.75 85 PHE A C 1
ATOM 659 O O . PHE A 1 85 ? 21.959 -3.671 2.546 1.00 73.75 85 PHE A O 1
ATOM 666 N N . PRO A 1 86 ? 23.500 -4.286 1.029 1.00 63.31 86 PRO A N 1
ATOM 667 C CA . PRO A 1 86 ? 24.571 -4.436 2.014 1.00 63.31 86 PRO A CA 1
ATOM 668 C C . PRO A 1 86 ? 25.189 -3.091 2.420 1.00 63.31 86 PRO A C 1
ATOM 670 O O . PRO A 1 86 ? 25.950 -3.020 3.382 1.00 63.31 86 PRO A O 1
ATOM 673 N N . LYS A 1 87 ? 24.892 -2.029 1.663 1.00 74.75 87 LYS A N 1
ATOM 674 C CA . LYS A 1 87 ? 25.431 -0.679 1.840 1.00 74.75 87 LYS A CA 1
ATOM 675 C C . LYS A 1 87 ? 24.460 0.194 2.636 1.00 74.75 87 LYS A C 1
ATOM 677 O O . LYS A 1 87 ? 23.283 -0.123 2.793 1.00 74.75 87 LYS A O 1
ATOM 682 N N . ILE A 1 88 ? 24.939 1.347 3.096 1.00 80.00 88 ILE A N 1
ATOM 683 C CA . ILE A 1 88 ? 24.054 2.402 3.601 1.00 80.00 88 ILE A CA 1
ATOM 684 C C . ILE A 1 88 ? 23.136 2.833 2.449 1.00 80.00 88 ILE A C 1
ATOM 686 O O . ILE A 1 88 ? 23.613 3.058 1.335 1.00 80.00 88 ILE A O 1
ATOM 690 N N . LYS A 1 89 ? 21.829 2.935 2.721 1.00 83.38 89 LYS A N 1
ATOM 691 C CA . LYS A 1 89 ? 20.768 3.266 1.754 1.00 83.38 89 LYS A CA 1
ATOM 692 C C . LYS A 1 89 ? 20.827 4.735 1.294 1.00 83.38 89 LYS A C 1
ATOM 694 O O . LYS A 1 89 ? 19.857 5.457 1.485 1.00 83.38 89 LYS A O 1
ATOM 699 N N . THR A 1 90 ? 21.957 5.201 0.765 1.00 88.88 90 THR A N 1
ATOM 700 C CA . THR A 1 90 ? 22.097 6.536 0.152 1.00 88.88 90 THR A CA 1
ATOM 701 C C . THR A 1 90 ? 21.569 6.524 -1.281 1.00 88.88 90 THR A C 1
ATOM 703 O O . THR A 1 90 ? 21.430 5.454 -1.878 1.00 88.88 90 THR A O 1
ATOM 706 N N . SER A 1 91 ? 21.275 7.699 -1.836 1.00 90.31 91 SER A N 1
ATOM 707 C CA . SER A 1 91 ? 20.821 7.859 -3.222 1.00 90.31 91 SER A CA 1
ATOM 708 C C . SER A 1 91 ? 21.787 7.250 -4.233 1.00 90.31 91 SER A C 1
ATOM 710 O O . SER A 1 91 ? 21.369 6.499 -5.104 1.00 90.31 91 SER A O 1
ATOM 712 N N . GLU A 1 92 ? 23.084 7.489 -4.065 1.00 93.12 92 GLU A N 1
ATOM 713 C CA . GLU A 1 92 ? 24.129 7.076 -5.010 1.00 93.12 92 GLU A CA 1
ATOM 714 C C . GLU A 1 92 ? 24.267 5.552 -5.029 1.00 93.12 92 GLU A C 1
ATOM 716 O O . GLU A 1 92 ? 24.421 4.932 -6.078 1.00 93.12 92 GLU A O 1
ATOM 721 N N . ASN A 1 93 ? 24.174 4.924 -3.852 1.00 88.38 93 ASN A N 1
ATOM 722 C CA . ASN A 1 93 ? 24.224 3.471 -3.752 1.00 88.38 93 ASN A CA 1
ATOM 723 C C . ASN A 1 93 ? 22.978 2.826 -4.363 1.00 88.38 93 ASN A C 1
ATOM 725 O O . ASN A 1 93 ? 23.086 1.768 -4.974 1.00 88.38 93 ASN A O 1
ATOM 729 N N . ILE A 1 94 ? 21.801 3.426 -4.170 1.00 89.50 94 ILE A N 1
ATOM 730 C CA . ILE A 1 94 ? 20.547 2.921 -4.738 1.00 89.50 94 ILE A CA 1
ATOM 731 C C . ILE A 1 94 ? 20.574 3.042 -6.263 1.00 89.50 94 ILE A C 1
ATOM 733 O O . ILE A 1 94 ? 20.242 2.075 -6.944 1.00 89.50 94 ILE A O 1
ATOM 737 N N . GLU A 1 95 ? 20.993 4.196 -6.786 1.00 92.56 95 GLU A N 1
ATOM 738 C CA . GLU A 1 95 ? 21.131 4.445 -8.223 1.00 92.56 95 GLU A CA 1
ATOM 739 C C . GLU A 1 95 ? 22.081 3.431 -8.857 1.00 92.56 95 GLU A C 1
ATOM 741 O O . GLU A 1 95 ? 21.708 2.750 -9.806 1.00 92.56 95 GLU A O 1
ATOM 746 N N . PHE A 1 96 ? 23.265 3.243 -8.267 1.00 91.12 96 PHE A N 1
ATOM 747 C CA . PHE A 1 96 ? 24.246 2.281 -8.756 1.00 91.12 96 PHE A CA 1
ATOM 748 C C . PHE A 1 96 ? 23.685 0.855 -8.848 1.00 91.12 96 PHE A C 1
ATOM 750 O O . PHE A 1 96 ? 23.859 0.188 -9.865 1.00 91.12 96 PHE A O 1
ATOM 757 N N . GLU A 1 97 ? 23.005 0.367 -7.807 1.00 88.38 97 GLU A N 1
ATOM 758 C CA . GLU A 1 97 ? 22.442 -0.991 -7.816 1.00 88.38 97 GLU A CA 1
ATOM 759 C C . GLU A 1 97 ? 21.274 -1.126 -8.808 1.00 88.38 97 GLU A C 1
ATOM 761 O O . GLU A 1 97 ? 21.138 -2.164 -9.460 1.00 88.38 97 GLU A O 1
ATOM 766 N N . LEU A 1 98 ? 20.445 -0.086 -8.953 1.00 88.94 98 LEU A N 1
ATOM 767 C CA . LEU A 1 98 ? 19.367 -0.056 -9.941 1.00 88.94 98 LEU A CA 1
ATOM 768 C C . LEU A 1 98 ? 19.925 -0.106 -11.368 1.00 88.94 98 LEU A C 1
ATOM 770 O O . LEU A 1 98 ? 19.459 -0.904 -12.182 1.00 88.94 98 LEU A O 1
ATOM 774 N N . ASP A 1 99 ? 20.956 0.686 -11.647 1.00 92.38 99 ASP A N 1
ATOM 775 C CA . ASP A 1 99 ? 21.602 0.758 -12.957 1.00 92.38 99 ASP A CA 1
ATOM 776 C C . ASP A 1 99 ? 22.306 -0.544 -13.307 1.00 92.38 99 ASP A C 1
ATOM 778 O O . ASP A 1 99 ? 22.218 -1.009 -14.444 1.00 92.38 99 ASP A O 1
ATOM 782 N N . GLN A 1 100 ? 22.945 -1.183 -12.324 1.00 89.56 100 GLN A N 1
ATOM 783 C CA . GLN A 1 100 ? 23.497 -2.520 -12.502 1.00 89.56 100 GLN A CA 1
ATOM 784 C C . GLN A 1 100 ? 22.411 -3.529 -12.872 1.00 89.56 100 GLN A C 1
ATOM 786 O O . GLN A 1 100 ? 22.590 -4.279 -13.827 1.00 89.56 100 GLN A O 1
ATOM 791 N N . ILE A 1 101 ? 21.274 -3.532 -12.171 1.00 88.44 101 ILE A N 1
ATOM 792 C CA . ILE A 1 101 ? 20.164 -4.447 -12.467 1.00 88.44 101 ILE A CA 1
ATOM 793 C C . ILE A 1 101 ? 19.600 -4.208 -13.872 1.00 88.44 101 ILE A C 1
ATOM 795 O O . ILE A 1 101 ? 19.414 -5.172 -14.612 1.00 88.44 101 ILE A O 1
ATOM 799 N N . LEU A 1 102 ? 19.348 -2.952 -14.249 1.00 87.56 102 LEU A N 1
ATOM 800 C CA . LEU A 1 102 ? 18.834 -2.605 -15.578 1.00 87.56 102 LEU A CA 1
ATOM 801 C C . LEU A 1 102 ? 19.833 -2.994 -16.675 1.00 87.56 102 LEU A C 1
ATOM 803 O O . LEU A 1 102 ? 19.452 -3.611 -17.668 1.00 87.56 102 LEU A O 1
ATOM 807 N N . THR A 1 103 ? 21.124 -2.748 -16.452 1.00 91.62 103 THR A N 1
ATOM 808 C CA . THR A 1 103 ? 22.181 -3.128 -17.397 1.00 91.62 103 THR A CA 1
ATOM 809 C C . THR A 1 103 ? 22.310 -4.649 -17.531 1.00 91.62 103 THR A C 1
ATOM 811 O O . THR A 1 103 ? 22.474 -5.152 -18.641 1.00 91.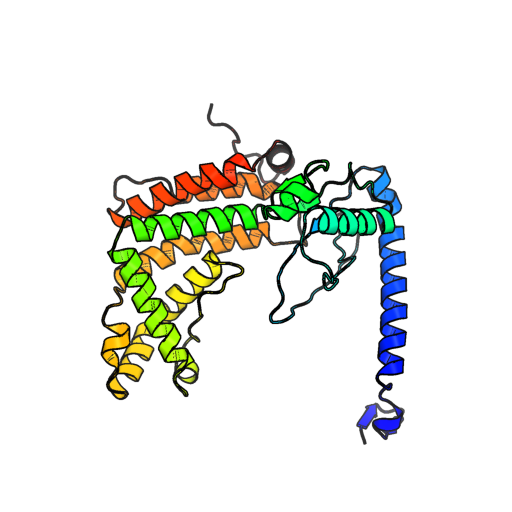62 103 THR A O 1
ATOM 814 N N . GLU A 1 104 ? 22.192 -5.405 -16.431 1.00 87.94 104 GLU A N 1
ATOM 815 C CA . GLU A 1 104 ? 22.232 -6.877 -16.447 1.00 87.94 104 GLU A CA 1
ATOM 816 C C . GLU A 1 104 ? 21.126 -7.491 -17.331 1.00 87.94 104 GLU A C 1
ATOM 818 O O . GLU A 1 104 ? 21.326 -8.563 -17.905 1.00 87.94 104 GLU A O 1
ATOM 823 N N . VAL A 1 105 ? 19.977 -6.818 -17.462 1.00 86.94 105 VAL A N 1
ATOM 824 C CA . VAL A 1 105 ? 18.862 -7.247 -18.326 1.00 86.94 105 VAL A CA 1
ATOM 825 C C . VAL A 1 105 ?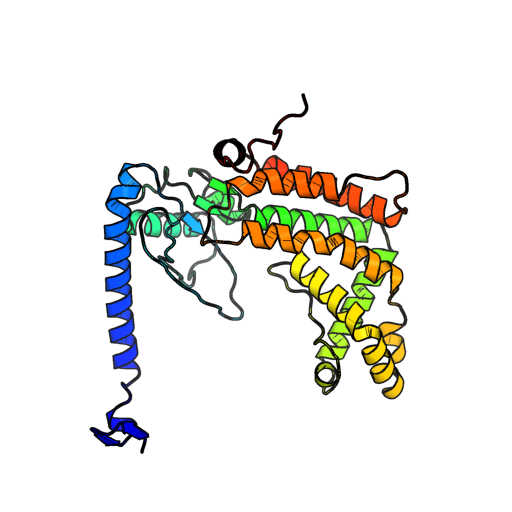 18.823 -6.535 -19.682 1.00 86.94 105 VAL A C 1
ATOM 827 O O . VAL A 1 105 ? 17.827 -6.642 -20.397 1.00 86.94 105 VAL A O 1
ATOM 830 N N . TYR A 1 106 ? 19.888 -5.814 -20.040 1.00 91.00 106 TYR A N 1
ATOM 831 C CA . TYR A 1 106 ? 20.019 -5.060 -21.294 1.00 91.00 106 TYR A CA 1
ATOM 832 C C . TYR A 1 106 ? 19.028 -3.894 -21.463 1.00 91.00 106 TYR A C 1
ATOM 834 O O . TYR A 1 106 ? 18.778 -3.456 -22.584 1.00 91.00 106 TYR A O 1
ATOM 842 N N . CYS A 1 107 ? 18.465 -3.390 -20.365 1.00 88.25 107 CYS A N 1
ATOM 843 C CA . CYS A 1 107 ? 17.610 -2.206 -20.360 1.00 88.25 107 CYS A CA 1
ATOM 844 C C . CYS A 1 107 ? 18.447 -0.933 -20.180 1.00 88.25 107 CYS A C 1
ATOM 846 O O . CYS A 1 107 ? 19.456 -0.936 -19.475 1.00 88.25 107 CYS A O 1
ATOM 848 N N . ASP A 1 108 ? 18.004 0.167 -20.789 1.00 91.88 108 ASP A N 1
ATOM 849 C CA . ASP A 1 108 ? 18.631 1.483 -20.636 1.00 91.88 108 ASP A CA 1
ATOM 850 C C . ASP A 1 108 ? 18.309 2.060 -19.241 1.00 91.88 108 ASP A C 1
ATOM 852 O O . ASP A 1 108 ? 17.128 2.284 -18.945 1.00 91.88 108 ASP A O 1
ATOM 856 N N . PRO A 1 109 ? 19.310 2.333 -18.380 1.00 89.50 109 PRO A N 1
ATOM 857 C CA . PRO A 1 109 ? 19.073 2.851 -17.035 1.00 89.50 109 PRO A CA 1
ATOM 858 C C . PRO A 1 109 ? 18.425 4.239 -16.964 1.00 89.50 109 PRO A C 1
ATOM 860 O O . PRO A 1 109 ? 17.929 4.623 -15.904 1.00 89.50 109 PRO A O 1
ATOM 863 N N . THR A 1 110 ? 18.453 5.013 -18.045 1.00 90.12 110 THR A N 1
ATOM 864 C CA . THR A 1 110 ? 17.888 6.365 -18.122 1.00 90.12 110 THR A CA 1
ATOM 865 C C . THR A 1 110 ? 16.484 6.340 -18.717 1.00 90.12 110 THR A C 1
ATOM 867 O O . THR A 1 110 ? 15.571 6.966 -18.171 1.00 90.12 110 THR A O 1
ATOM 870 N N . ASN A 1 111 ? 16.302 5.595 -19.810 1.00 90.38 111 ASN A N 1
ATOM 871 C CA . ASN A 1 111 ? 15.065 5.617 -20.596 1.00 90.38 111 ASN A CA 1
ATOM 872 C C . ASN A 1 111 ? 14.043 4.547 -20.193 1.00 90.38 111 ASN A C 1
ATOM 874 O O . ASN A 1 111 ? 12.878 4.656 -20.562 1.00 90.38 111 ASN A O 1
ATOM 878 N N . THR A 1 112 ? 14.433 3.532 -19.420 1.00 89.50 112 THR A N 1
ATOM 879 C CA . THR A 1 112 ? 13.480 2.519 -18.944 1.00 89.50 112 THR A CA 1
ATOM 880 C C . THR A 1 112 ? 12.624 3.093 -17.810 1.00 89.50 112 THR A C 1
ATOM 882 O O . THR A 1 112 ? 13.186 3.503 -16.790 1.00 89.50 112 THR A O 1
ATOM 885 N N . PRO A 1 113 ? 11.280 3.104 -17.918 1.00 91.06 113 PRO A N 1
ATOM 886 C CA . PRO A 1 113 ? 10.420 3.573 -16.840 1.00 91.06 113 PRO A CA 1
ATOM 887 C C . PRO A 1 113 ? 10.583 2.747 -15.563 1.00 91.06 113 PRO A C 1
ATOM 889 O O . PRO A 1 113 ? 10.496 1.516 -15.588 1.00 91.06 113 PRO A O 1
ATOM 892 N N . VAL A 1 114 ? 10.757 3.428 -14.429 1.00 88.38 114 VAL A N 1
ATOM 893 C CA . VAL A 1 114 ? 10.867 2.801 -13.108 1.00 88.38 114 VAL A CA 1
ATOM 894 C C . VAL A 1 114 ? 9.802 3.361 -12.173 1.00 88.38 114 VAL A C 1
ATOM 896 O O . VAL A 1 114 ? 9.726 4.565 -11.931 1.00 88.38 114 VAL A O 1
ATOM 899 N N . THR A 1 115 ? 8.986 2.474 -11.615 1.00 90.69 115 THR A N 1
ATOM 900 C CA . THR A 1 115 ? 8.007 2.798 -10.580 1.00 90.69 115 THR A CA 1
ATOM 901 C C . THR A 1 115 ? 8.626 2.604 -9.203 1.00 90.69 115 THR A C 1
ATOM 903 O O . THR A 1 115 ? 9.072 1.500 -8.882 1.00 90.69 115 THR A O 1
ATOM 906 N N . THR A 1 116 ? 8.640 3.660 -8.389 1.00 89.38 116 THR A N 1
ATOM 907 C CA . THR A 1 116 ? 9.270 3.669 -7.057 1.00 89.38 116 THR A CA 1
ATOM 908 C C . THR A 1 116 ? 8.391 4.357 -6.013 1.00 89.38 116 THR A C 1
ATOM 910 O O . THR A 1 116 ? 7.442 5.074 -6.343 1.00 89.38 116 THR A O 1
ATOM 913 N N . ASP A 1 117 ? 8.681 4.144 -4.727 1.00 88.44 117 ASP A N 1
ATOM 914 C CA . ASP A 1 117 ? 8.108 4.967 -3.659 1.00 88.44 117 ASP A CA 1
ATOM 915 C C . ASP A 1 117 ? 8.671 6.410 -3.656 1.00 88.44 117 ASP A C 1
ATOM 917 O O . ASP A 1 117 ? 9.547 6.767 -4.445 1.00 88.44 117 ASP A O 1
ATOM 921 N N . LYS A 1 118 ? 8.146 7.271 -2.768 1.00 89.50 118 LYS A N 1
ATOM 922 C CA . LYS A 1 118 ? 8.643 8.651 -2.582 1.00 89.50 118 LYS A CA 1
ATOM 923 C C . LYS A 1 118 ? 9.616 8.792 -1.410 1.00 89.50 118 LYS A C 1
ATOM 925 O O . LYS A 1 118 ? 9.741 9.875 -0.838 1.00 89.50 118 LYS A O 1
ATOM 930 N N . GLY A 1 119 ? 10.316 7.724 -1.038 1.00 88.25 119 GLY A N 1
ATOM 931 C CA . GLY A 1 119 ? 11.435 7.814 -0.112 1.00 88.25 119 GLY A CA 1
ATOM 932 C C . GLY A 1 119 ? 12.482 8.789 -0.651 1.00 88.25 119 GLY A C 1
ATOM 933 O O . GLY A 1 119 ? 12.837 8.730 -1.825 1.00 88.25 119 GLY A O 1
ATOM 934 N N . ALA A 1 120 ? 12.985 9.694 0.192 1.00 90.00 120 ALA A N 1
ATOM 935 C CA . ALA A 1 120 ? 13.868 10.781 -0.247 1.00 90.00 120 ALA A CA 1
ATOM 936 C C . ALA A 1 120 ? 15.080 10.277 -1.055 1.00 90.00 120 ALA A C 1
ATOM 938 O O . ALA A 1 120 ? 15.375 10.804 -2.125 1.00 90.00 120 ALA A O 1
ATOM 939 N N . ASN A 1 121 ? 15.716 9.197 -0.591 1.00 90.75 121 ASN A N 1
ATOM 940 C CA . ASN A 1 121 ? 16.870 8.610 -1.272 1.00 90.75 121 ASN A CA 1
ATOM 941 C C . ASN A 1 121 ? 16.478 7.891 -2.571 1.00 90.75 121 ASN A C 1
ATOM 943 O O . ASN A 1 121 ? 17.244 7.946 -3.525 1.00 90.75 121 ASN A O 1
ATOM 947 N N . MET A 1 122 ? 15.287 7.279 -2.644 1.00 90.56 122 MET A N 1
ATOM 948 C CA . MET A 1 122 ? 14.766 6.691 -3.887 1.00 90.56 122 MET A CA 1
ATOM 949 C C . MET A 1 122 ? 14.500 7.775 -4.932 1.00 90.56 122 MET A C 1
ATOM 951 O O . MET A 1 122 ? 14.916 7.633 -6.078 1.00 90.56 122 MET A O 1
ATOM 955 N N . VAL A 1 123 ? 13.850 8.873 -4.535 1.00 93.25 123 VAL A N 1
ATOM 956 C CA . VAL A 1 123 ? 13.564 10.017 -5.415 1.00 93.25 123 VAL A CA 1
ATOM 957 C C . VAL A 1 123 ? 14.859 10.632 -5.936 1.00 93.25 123 VAL A C 1
ATOM 959 O O . VAL A 1 123 ? 14.976 10.860 -7.136 1.00 93.25 123 VAL A O 1
ATOM 962 N N . ALA A 1 124 ? 15.846 10.848 -5.065 1.00 94.38 124 ALA A N 1
ATOM 963 C CA . ALA A 1 124 ? 17.148 11.367 -5.470 1.00 94.38 124 ALA A CA 1
ATOM 964 C C . ALA A 1 124 ? 17.890 10.402 -6.418 1.00 94.38 124 ALA A C 1
ATOM 966 O O . ALA A 1 124 ? 18.374 10.840 -7.456 1.00 94.38 124 ALA A O 1
ATOM 967 N N . ALA A 1 125 ? 17.886 9.094 -6.132 1.00 91.62 125 ALA A N 1
ATOM 968 C CA . ALA A 1 125 ? 18.513 8.059 -6.966 1.00 91.62 125 ALA A CA 1
ATOM 969 C C . ALA A 1 125 ? 17.888 7.894 -8.363 1.00 91.62 125 ALA A C 1
ATOM 971 O O . ALA A 1 125 ? 18.467 7.276 -9.251 1.00 91.62 125 ALA A O 1
ATOM 972 N N . THR A 1 126 ? 16.663 8.381 -8.550 1.00 91.62 126 THR A N 1
ATOM 973 C CA . THR A 1 126 ? 15.899 8.222 -9.796 1.00 91.62 126 THR A CA 1
ATOM 974 C C . THR A 1 126 ? 15.556 9.564 -10.438 1.00 91.62 126 THR A C 1
ATOM 976 O O . THR A 1 126 ? 14.725 9.625 -11.340 1.00 91.62 126 THR A O 1
ATOM 979 N N . ALA A 1 127 ? 16.217 10.646 -10.011 1.00 93.06 127 ALA A N 1
ATOM 980 C CA . ALA A 1 127 ? 15.945 12.004 -10.476 1.00 93.06 127 ALA A CA 1
ATOM 981 C C . ALA A 1 127 ? 16.220 12.204 -11.977 1.00 93.06 127 ALA A C 1
ATOM 983 O O . ALA A 1 127 ? 15.559 13.022 -12.610 1.00 93.06 127 ALA A O 1
ATOM 984 N N . GLN A 1 128 ? 17.173 11.454 -12.539 1.00 91.88 128 GLN A N 1
ATOM 985 C CA . GLN A 1 128 ? 17.549 11.508 -13.959 1.00 91.88 128 GLN A CA 1
ATOM 986 C C . GLN A 1 128 ? 16.895 10.398 -14.801 1.00 91.88 128 GLN A C 1
ATOM 988 O O . GLN A 1 128 ? 17.316 10.157 -15.929 1.00 91.88 128 GLN A O 1
ATOM 993 N N . LYS A 1 129 ? 15.903 9.683 -14.255 1.00 91.81 129 LYS A N 1
ATOM 994 C CA . LYS A 1 129 ? 15.240 8.542 -14.908 1.00 91.81 129 LYS A CA 1
ATOM 995 C C . LYS A 1 129 ? 13.775 8.856 -15.197 1.00 91.81 129 LYS A C 1
ATOM 997 O O . LYS A 1 129 ? 13.180 9.727 -14.559 1.00 91.81 129 LYS A O 1
ATOM 1002 N N . ILE A 1 130 ? 13.154 8.091 -16.097 1.00 91.38 130 ILE A N 1
ATOM 1003 C CA . ILE A 1 130 ? 11.692 8.111 -16.257 1.00 91.38 130 ILE A CA 1
ATOM 1004 C C . ILE A 1 130 ? 11.055 7.463 -15.023 1.00 91.38 130 ILE A C 1
ATOM 1006 O O . ILE A 1 130 ? 10.909 6.246 -14.929 1.00 91.38 130 ILE A O 1
ATOM 1010 N N . ARG A 1 131 ? 10.695 8.290 -14.041 1.00 92.06 131 ARG A N 1
ATOM 1011 C CA . ARG A 1 131 ? 10.178 7.831 -12.751 1.00 92.06 131 ARG A CA 1
ATOM 1012 C C . ARG A 1 131 ? 8.660 7.944 -12.677 1.00 92.06 131 ARG A C 1
ATOM 1014 O O . ARG A 1 131 ? 8.100 9.023 -12.870 1.00 92.06 131 ARG A O 1
ATOM 1021 N N . ILE A 1 132 ? 8.008 6.845 -12.316 1.00 92.31 132 ILE A N 1
ATOM 1022 C CA . ILE A 1 132 ? 6.574 6.794 -12.018 1.00 92.31 132 ILE A CA 1
ATOM 1023 C C . ILE A 1 132 ? 6.407 6.648 -10.506 1.00 92.31 132 ILE A C 1
ATOM 1025 O O . ILE A 1 132 ? 7.038 5.813 -9.860 1.00 92.31 132 ILE A O 1
ATOM 1029 N N . ASP A 1 133 ? 5.566 7.489 -9.915 1.00 93.75 133 ASP A N 1
ATOM 1030 C CA . ASP A 1 133 ? 5.259 7.395 -8.494 1.00 93.75 133 ASP A CA 1
ATOM 1031 C C . ASP A 1 133 ? 4.381 6.177 -8.201 1.00 93.75 133 ASP A C 1
ATOM 1033 O O . ASP A 1 133 ? 3.329 5.991 -8.807 1.00 93.75 133 ASP A O 1
ATOM 1037 N N . CYS A 1 134 ? 4.766 5.366 -7.215 1.00 91.69 134 CYS A N 1
ATOM 1038 C CA . CYS A 1 134 ? 3.936 4.266 -6.741 1.00 91.69 134 CYS A CA 1
ATOM 1039 C C . CYS A 1 134 ? 2.629 4.803 -6.135 1.00 91.69 134 CYS A C 1
ATOM 1041 O O . CYS A 1 134 ? 2.609 5.299 -5.003 1.00 91.69 134 CYS A O 1
ATOM 1043 N N . ALA A 1 135 ? 1.522 4.662 -6.868 1.00 92.75 135 ALA A N 1
ATOM 1044 C CA . ALA A 1 135 ? 0.199 5.131 -6.456 1.00 92.75 135 ALA A CA 1
ATOM 1045 C C . ALA A 1 135 ? -0.220 4.582 -5.083 1.00 92.75 135 ALA A C 1
ATOM 1047 O O . ALA A 1 135 ? -0.661 5.346 -4.224 1.00 92.75 135 ALA A O 1
ATOM 1048 N N . CYS A 1 136 ? 0.013 3.290 -4.821 1.00 90.44 136 CYS A N 1
ATOM 1049 C CA . CYS A 1 136 ? -0.266 2.672 -3.523 1.00 90.44 136 CYS A CA 1
ATOM 1050 C C . CYS A 1 136 ? 0.482 3.378 -2.385 1.00 90.44 136 CYS A C 1
ATOM 1052 O O . CYS A 1 136 ? -0.096 3.668 -1.337 1.00 90.44 136 CYS A O 1
ATOM 1054 N N . HIS A 1 137 ? 1.759 3.705 -2.591 1.00 89.88 137 HIS A N 1
ATOM 1055 C CA . HIS A 1 137 ? 2.550 4.421 -1.597 1.00 89.88 137 HIS A CA 1
ATOM 1056 C C . HIS A 1 137 ? 2.053 5.862 -1.397 1.00 89.88 137 HIS A C 1
ATOM 1058 O O . HIS A 1 137 ? 1.980 6.333 -0.258 1.00 89.88 137 HIS A O 1
ATOM 1064 N N . ARG A 1 138 ? 1.671 6.559 -2.477 1.00 94.06 138 ARG A N 1
ATOM 1065 C CA . ARG A 1 138 ? 1.121 7.925 -2.405 1.00 94.06 138 ARG A CA 1
ATOM 1066 C C . ARG A 1 138 ? -0.196 7.971 -1.643 1.00 94.06 138 ARG A C 1
ATOM 1068 O O . ARG A 1 138 ? -0.304 8.754 -0.702 1.00 94.06 138 ARG A O 1
ATOM 1075 N N . ILE A 1 139 ? -1.142 7.097 -1.986 1.00 93.69 139 ILE A N 1
ATOM 1076 C CA . ILE A 1 139 ? -2.443 6.991 -1.311 1.00 93.69 139 ILE A CA 1
ATOM 1077 C C . ILE A 1 139 ? -2.232 6.627 0.162 1.00 93.69 139 ILE A C 1
ATOM 1079 O O . ILE A 1 139 ? -2.768 7.285 1.048 1.00 93.69 139 ILE A O 1
ATOM 1083 N N . ASN A 1 140 ? -1.377 5.642 0.451 1.00 91.62 140 ASN A N 1
ATOM 1084 C CA . ASN A 1 140 ? -1.077 5.240 1.825 1.00 91.62 140 ASN A CA 1
ATOM 1085 C C . ASN A 1 140 ? -0.474 6.389 2.653 1.00 91.62 140 ASN A C 1
ATOM 1087 O O . ASN A 1 140 ? -0.828 6.561 3.817 1.00 91.62 140 ASN A O 1
ATOM 1091 N N . THR A 1 141 ? 0.414 7.188 2.058 1.00 92.50 141 THR A N 1
ATOM 1092 C CA . THR A 1 141 ? 1.009 8.352 2.729 1.00 92.50 141 THR A CA 1
ATOM 1093 C C . THR A 1 141 ? -0.015 9.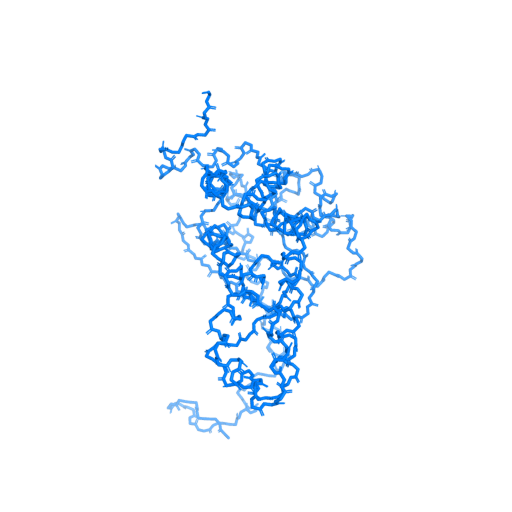468 2.940 1.00 92.50 141 THR A C 1
ATOM 1095 O O . THR A 1 141 ? 0.012 10.099 3.993 1.00 92.50 141 THR A O 1
ATOM 1098 N N . ALA A 1 142 ? -0.918 9.697 1.980 1.00 94.50 142 ALA A N 1
ATOM 1099 C CA . ALA A 1 142 ? -2.013 10.660 2.113 1.00 94.50 142 ALA A CA 1
ATOM 1100 C C . ALA A 1 142 ? -2.920 10.296 3.292 1.00 94.50 142 ALA A C 1
ATOM 1102 O O . ALA A 1 142 ? -3.121 11.109 4.185 1.00 94.50 142 ALA A O 1
ATOM 1103 N N . ILE A 1 143 ? -3.368 9.040 3.359 1.00 93.62 143 ILE A N 1
ATOM 1104 C CA . ILE A 1 143 ? -4.233 8.554 4.442 1.00 93.62 143 ILE A CA 1
ATOM 1105 C C . ILE A 1 143 ? -3.529 8.622 5.791 1.00 93.62 143 ILE A C 1
ATOM 1107 O O . ILE A 1 143 ? -4.129 9.036 6.776 1.00 93.62 143 ILE A O 1
ATOM 1111 N N . LYS A 1 144 ? -2.256 8.212 5.853 1.00 92.75 144 LYS A N 1
ATOM 1112 C CA . LYS A 1 144 ? -1.489 8.256 7.099 1.00 92.75 144 LYS A CA 1
ATOM 1113 C C . LYS A 1 144 ? -1.409 9.688 7.631 1.00 92.75 144 LYS A C 1
ATOM 1115 O O . LYS A 1 144 ? -1.756 9.921 8.782 1.00 92.75 144 LYS A O 1
ATOM 1120 N N . THR A 1 145 ? -0.972 10.629 6.794 1.00 94.62 145 THR A N 1
ATOM 1121 C CA . THR A 1 145 ? -0.858 12.035 7.195 1.00 94.62 145 THR A CA 1
ATOM 1122 C C . THR A 1 145 ? -2.225 12.635 7.506 1.00 94.62 145 THR A C 1
ATOM 1124 O O . THR A 1 145 ? -2.352 13.357 8.487 1.00 94.62 145 THR A O 1
ATOM 1127 N N . GLY A 1 146 ? -3.257 12.288 6.737 1.00 95.25 146 GLY A N 1
ATOM 1128 C CA . GLY A 1 146 ? -4.619 12.749 6.987 1.00 95.25 146 GLY A CA 1
ATOM 1129 C C . GLY A 1 146 ? -5.176 12.240 8.311 1.00 95.25 146 GLY A C 1
ATOM 1130 O O . GLY A 1 146 ? -5.783 13.003 9.049 1.00 95.25 146 GLY A O 1
ATOM 1131 N N . TRP A 1 147 ? -4.912 10.983 8.665 1.00 94.94 147 TRP A N 1
ATOM 1132 C CA . TRP A 1 147 ? -5.308 10.426 9.957 1.00 94.94 147 TRP A CA 1
ATOM 1133 C C . TRP A 1 147 ? -4.569 11.096 11.122 1.00 94.94 147 TRP A C 1
ATOM 1135 O O . TRP A 1 147 ? -5.200 11.487 12.097 1.00 94.94 147 TRP A O 1
ATOM 1145 N N . GLU A 1 148 ? -3.252 11.293 11.003 1.00 94.44 148 GLU A N 1
ATOM 1146 C CA . GLU A 1 148 ? -2.451 12.022 12.000 1.00 94.44 148 GLU A CA 1
ATOM 1147 C C . GLU A 1 148 ? -2.964 13.456 12.193 1.00 94.44 148 GLU A C 1
ATOM 1149 O O . GLU A 1 148 ? -3.118 13.912 13.323 1.00 94.44 148 GLU A O 1
ATOM 1154 N N . ARG A 1 149 ? -3.305 14.153 11.103 1.00 96.69 149 ARG A N 1
ATOM 1155 C CA . ARG A 1 149 ? -3.926 15.482 11.156 1.00 96.69 149 ARG A CA 1
ATOM 1156 C C . ARG A 1 149 ? -5.313 15.462 11.789 1.00 96.69 149 ARG A C 1
ATOM 1158 O O . ARG A 1 149 ? -5.602 16.321 12.610 1.00 96.69 149 ARG A O 1
ATOM 1165 N N . ALA A 1 150 ? -6.147 14.482 11.452 1.00 96.06 150 ALA A N 1
ATOM 1166 C CA . ALA A 1 150 ? -7.485 14.365 12.018 1.00 96.06 150 ALA A CA 1
ATOM 1167 C C . ALA A 1 150 ? -7.455 14.160 13.539 1.00 96.06 150 ALA A C 1
ATOM 1169 O O . ALA A 1 150 ? -8.242 14.791 14.233 1.00 96.06 150 ALA A O 1
ATOM 1170 N N . MET A 1 151 ? -6.516 13.360 14.058 1.00 95.50 151 MET A N 1
ATOM 1171 C CA . MET A 1 151 ? -6.311 13.205 15.506 1.00 95.50 151 MET A CA 1
ATOM 1172 C C . MET A 1 151 ? -5.830 14.508 16.167 1.00 95.50 151 MET A C 1
ATOM 1174 O O . MET A 1 151 ? -6.288 14.852 17.247 1.00 95.50 151 MET A O 1
ATOM 1178 N N . MET A 1 152 ? -4.966 15.288 15.504 1.00 96.06 152 MET A N 1
ATOM 1179 C CA . MET A 1 152 ? -4.554 16.603 16.026 1.00 96.06 152 MET A CA 1
ATOM 1180 C C . MET A 1 152 ? -5.696 17.630 16.048 1.00 96.06 152 MET A C 1
ATOM 1182 O O . MET A 1 152 ? -5.689 18.534 16.880 1.00 96.06 152 MET A O 1
ATOM 1186 N N . GLU A 1 153 ? -6.651 17.527 15.122 1.00 96.44 153 GLU A N 1
ATOM 1187 C CA . GLU A 1 153 ? -7.786 18.451 15.014 1.00 96.44 153 GLU A CA 1
ATOM 1188 C C . GLU A 1 153 ? -9.022 18.005 15.817 1.00 96.44 153 GLU A C 1
ATOM 1190 O O . GLU A 1 153 ? -9.937 18.805 16.017 1.00 96.44 153 GLU A O 1
ATOM 1195 N N . ASN A 1 154 ? -9.071 16.753 16.280 1.00 95.81 154 ASN A N 1
ATOM 1196 C CA . ASN A 1 154 ? -10.197 16.201 17.027 1.00 95.81 154 ASN A CA 1
ATOM 1197 C C . ASN A 1 154 ? -9.720 15.218 18.114 1.00 95.81 154 ASN A C 1
ATOM 1199 O O . ASN A 1 154 ? -9.264 14.113 17.822 1.00 95.81 154 ASN A O 1
ATOM 1203 N N . GLU A 1 155 ? -9.889 15.620 19.375 1.00 95.88 155 GLU A N 1
ATOM 1204 C CA . GLU A 1 155 ? -9.454 14.862 20.557 1.00 95.88 155 GLU A CA 1
ATOM 1205 C C . GLU A 1 155 ? -10.176 13.511 20.709 1.00 95.88 155 GLU A C 1
ATOM 1207 O O . GLU A 1 155 ? -9.577 12.546 21.175 1.00 95.88 155 GLU A O 1
ATOM 1212 N N . GLU A 1 156 ? -11.433 13.389 20.263 1.00 95.62 156 GLU A N 1
ATOM 1213 C CA . GLU A 1 156 ? -12.175 12.119 20.326 1.00 95.62 156 GLU A CA 1
ATOM 1214 C C . GLU A 1 156 ? -11.555 11.058 19.401 1.00 95.62 156 GLU A C 1
ATOM 1216 O O . GLU A 1 156 ? -11.501 9.878 19.757 1.00 95.62 156 GLU A O 1
ATOM 1221 N N . LEU A 1 157 ? -11.037 11.464 18.234 1.00 95.38 157 LEU A N 1
ATOM 1222 C CA . LEU A 1 157 ? -10.314 10.572 17.321 1.00 95.38 157 LEU A CA 1
ATOM 1223 C C . LEU A 1 157 ? -8.979 10.103 17.906 1.00 95.38 157 LEU A C 1
ATOM 1225 O O . LEU A 1 157 ? -8.632 8.928 17.756 1.00 95.38 157 LEU A O 1
ATOM 1229 N N . ASP A 1 158 ? -8.243 11.008 18.551 1.00 96.06 158 ASP A N 1
ATOM 1230 C CA . ASP A 1 158 ? -6.973 10.695 19.215 1.00 96.06 158 ASP A CA 1
ATOM 1231 C C . ASP A 1 158 ? -7.196 9.720 20.381 1.00 96.06 158 ASP A C 1
ATOM 1233 O O . ASP A 1 158 ? -6.606 8.636 20.431 1.00 96.06 158 ASP A O 1
ATOM 1237 N N . GLN A 1 159 ? -8.168 10.027 21.244 1.00 96.44 159 GLN A N 1
ATOM 1238 C CA . GLN A 1 159 ? -8.536 9.185 22.379 1.00 96.44 159 GLN A CA 1
ATOM 1239 C C . GLN A 1 159 ? -9.021 7.797 21.931 1.00 96.44 159 GLN A C 1
ATOM 1241 O O . GLN A 1 159 ? -8.597 6.780 22.490 1.00 96.44 159 GLN A O 1
ATOM 1246 N N . LEU A 1 160 ? -9.844 7.722 20.875 1.00 96.25 160 LEU A N 1
ATOM 1247 C CA . LEU A 1 160 ? -10.262 6.444 20.295 1.00 96.25 160 LEU A CA 1
ATOM 1248 C C . LEU A 1 160 ? -9.056 5.626 19.809 1.00 96.25 160 LEU A C 1
ATOM 1250 O O . LEU A 1 160 ? -8.990 4.413 20.045 1.00 96.25 160 LEU A O 1
ATOM 1254 N N . HIS A 1 161 ? -8.114 6.262 19.105 1.00 94.88 161 HIS A N 1
ATOM 1255 C CA . HIS A 1 161 ? -6.921 5.592 18.592 1.00 94.88 161 HIS A CA 1
ATOM 1256 C C . HIS A 1 161 ? -6.103 4.968 19.728 1.00 94.88 161 HIS A C 1
ATOM 1258 O O . HIS A 1 161 ? -5.701 3.799 19.641 1.00 94.88 161 HIS A O 1
ATOM 1264 N N . ASP A 1 162 ? -5.901 5.720 20.806 1.00 94.94 162 ASP A N 1
ATOM 1265 C CA . ASP A 1 162 ? -5.149 5.290 21.979 1.00 94.94 162 ASP A CA 1
ATOM 1266 C C . ASP A 1 162 ? -5.846 4.174 22.759 1.00 94.94 162 ASP A C 1
ATOM 1268 O O . ASP A 1 162 ? -5.210 3.163 23.088 1.00 94.94 162 ASP A O 1
ATOM 1272 N N . ASP A 1 163 ? -7.154 4.283 22.994 1.00 96.38 163 ASP A N 1
ATOM 1273 C CA . ASP A 1 163 ? -7.910 3.254 23.709 1.00 96.38 163 ASP A CA 1
ATOM 1274 C C . ASP A 1 163 ? -7.961 1.934 22.934 1.00 96.38 163 ASP A C 1
ATOM 1276 O O . ASP A 1 163 ? -7.747 0.855 23.506 1.00 96.38 163 ASP A O 1
ATOM 1280 N N . VAL A 1 164 ? -8.130 1.992 21.611 1.00 96.12 164 VAL A N 1
ATOM 1281 C CA . VAL A 1 164 ? -8.054 0.798 20.764 1.00 96.12 164 VAL A CA 1
ATOM 1282 C C . VAL A 1 164 ? -6.641 0.199 20.782 1.00 96.12 164 VAL A C 1
ATOM 1284 O O . VAL A 1 164 ? -6.487 -1.012 20.988 1.00 96.12 164 VAL A O 1
ATOM 1287 N N . ASN A 1 165 ? -5.590 1.010 20.629 1.00 93.69 165 ASN A N 1
ATOM 1288 C CA . ASN A 1 165 ? -4.204 0.531 20.696 1.00 93.69 165 ASN A CA 1
ATOM 1289 C C . ASN A 1 165 ? -3.882 -0.133 22.036 1.00 93.69 165 ASN A C 1
ATOM 1291 O O . ASN A 1 165 ? -3.219 -1.180 22.077 1.00 93.69 165 ASN A O 1
ATOM 1295 N N . LYS A 1 166 ? -4.346 0.458 23.137 1.00 94.44 166 LYS A N 1
ATOM 1296 C CA . LYS A 1 166 ? -4.196 -0.062 24.495 1.00 94.44 166 LYS A CA 1
ATOM 1297 C C . LYS A 1 166 ? -4.884 -1.415 24.639 1.00 94.44 166 LYS A C 1
ATOM 1299 O O . LYS A 1 166 ? -4.240 -2.364 25.102 1.00 94.44 166 LYS A O 1
ATOM 1304 N N . ALA A 1 167 ? -6.129 -1.542 24.178 1.00 95.25 167 ALA A N 1
ATOM 1305 C CA . ALA A 1 167 ? -6.879 -2.794 24.211 1.00 95.25 167 ALA A CA 1
ATOM 1306 C C . ALA A 1 167 ? -6.192 -3.903 23.400 1.00 95.25 167 ALA A C 1
ATOM 1308 O O . ALA A 1 167 ? -5.921 -4.987 23.928 1.00 95.25 167 ALA A O 1
ATOM 1309 N N . VAL A 1 168 ? -5.808 -3.621 22.150 1.00 94.38 168 VAL A N 1
ATOM 1310 C CA . VAL A 1 168 ? -5.081 -4.579 21.302 1.00 94.38 168 VAL A CA 1
ATOM 1311 C C . VAL A 1 168 ? -3.736 -4.965 21.917 1.00 94.38 168 VAL A C 1
ATOM 1313 O O . VAL A 1 168 ? -3.348 -6.140 21.909 1.00 94.38 168 VAL A O 1
ATOM 1316 N N . THR A 1 169 ? -2.993 -3.994 22.446 1.00 93.31 169 THR A N 1
ATOM 1317 C CA . THR A 1 169 ? -1.679 -4.235 23.049 1.00 93.31 169 THR A CA 1
ATOM 1318 C C . THR A 1 169 ? -1.788 -5.137 24.263 1.00 93.31 169 THR A C 1
ATOM 1320 O O . THR A 1 169 ? -0.993 -6.074 24.378 1.00 93.31 169 THR A O 1
ATOM 1323 N N . PHE A 1 170 ? -2.765 -4.883 25.133 1.00 93.88 170 PHE A N 1
ATOM 1324 C CA . PHE A 1 170 ? -3.024 -5.708 26.302 1.00 93.88 170 PHE A CA 1
ATOM 1325 C C . PHE A 1 170 ? -3.409 -7.131 25.897 1.00 93.88 170 PHE A C 1
ATOM 1327 O O . PHE A 1 170 ? -2.714 -8.076 26.259 1.00 93.88 170 PHE A O 1
ATOM 1334 N N . ALA A 1 171 ? -4.432 -7.281 25.057 1.00 93.06 171 ALA A N 1
ATOM 1335 C CA . ALA A 1 171 ? -4.934 -8.582 24.630 1.00 93.06 171 ALA A CA 1
ATOM 1336 C C . ALA A 1 171 ? -3.881 -9.445 23.915 1.00 93.06 171 ALA A C 1
ATOM 1338 O O . ALA A 1 171 ? -3.921 -10.666 24.011 1.00 93.06 171 ALA A O 1
ATOM 1339 N N . LYS A 1 172 ? -2.915 -8.838 23.210 1.00 90.69 172 LYS A N 1
ATOM 1340 C CA . LYS A 1 172 ? -1.774 -9.572 22.632 1.00 90.69 172 LYS A CA 1
ATOM 1341 C C . LYS A 1 172 ? -0.698 -9.964 23.641 1.00 90.69 172 LYS A C 1
ATOM 1343 O O . LYS A 1 172 ? 0.023 -10.922 23.390 1.00 90.69 172 LYS A O 1
ATOM 1348 N N . LYS A 1 173 ? -0.521 -9.194 24.717 1.00 91.31 173 LYS A N 1
ATOM 1349 C CA . LYS A 1 173 ? 0.455 -9.498 25.776 1.00 91.31 173 LYS A CA 1
ATOM 1350 C C . LYS A 1 173 ? -0.089 -10.526 26.768 1.00 91.31 173 LYS A C 1
ATOM 1352 O O . LYS A 1 173 ? 0.687 -11.272 27.355 1.00 91.31 173 LYS A O 1
ATOM 1357 N N . SER A 1 174 ? -1.402 -10.561 26.959 1.00 89.31 174 SER A N 1
ATOM 1358 C CA . SER A 1 174 ? -2.075 -11.522 27.825 1.00 89.31 174 SER A CA 1
ATOM 1359 C C . SER A 1 174 ? -2.227 -12.873 27.132 1.00 89.31 174 SER A C 1
ATOM 1361 O O . SER A 1 174 ? -2.800 -12.972 26.048 1.00 89.31 174 SER A O 1
ATOM 1363 N N . SER A 1 175 ? -1.746 -13.933 27.778 1.00 86.69 175 SER A N 1
ATOM 1364 C CA . SER A 1 175 ? -1.959 -15.302 27.315 1.00 86.69 175 SER A CA 1
ATOM 1365 C C . SER A 1 175 ? -3.449 -15.670 27.344 1.00 86.69 175 SER A C 1
ATOM 1367 O O . SER A 1 175 ? -4.205 -15.216 28.204 1.00 86.69 175 SER A O 1
ATOM 1369 N N . GLY A 1 176 ? -3.880 -16.485 26.380 1.00 86.94 176 GLY A N 1
ATOM 1370 C CA . GLY A 1 176 ? -5.243 -17.026 26.303 1.00 86.94 176 GLY A CA 1
ATOM 1371 C C . GLY A 1 176 ? -6.291 -16.106 25.667 1.00 86.94 176 GLY A C 1
ATOM 1372 O O . GLY A 1 176 ? -7.197 -16.611 25.018 1.00 86.94 176 GLY A O 1
ATOM 1373 N N . ILE A 1 177 ? -6.143 -14.775 25.727 1.00 91.94 177 ILE A N 1
ATOM 1374 C CA . ILE A 1 177 ? -7.185 -13.866 25.203 1.00 91.94 177 ILE A CA 1
ATOM 1375 C C . ILE A 1 177 ? -7.384 -14.052 23.692 1.00 91.94 177 ILE A C 1
ATOM 1377 O O . ILE A 1 177 ? -8.504 -14.236 23.237 1.00 91.94 177 ILE A O 1
ATOM 1381 N N . GLN A 1 178 ? -6.306 -14.061 22.902 1.00 91.81 178 GLN A N 1
ATOM 1382 C CA . GLN A 1 178 ? -6.396 -14.164 21.435 1.00 91.81 178 GLN A CA 1
ATOM 1383 C C . GLN A 1 178 ? -7.075 -15.448 20.933 1.00 91.81 178 GLN A C 1
ATOM 1385 O O . GLN A 1 178 ? -7.682 -15.418 19.867 1.00 91.81 178 GLN A O 1
ATOM 1390 N N . SER A 1 179 ? -6.965 -16.557 21.671 1.00 92.31 179 SER A N 1
ATOM 1391 C CA . SER A 1 179 ? -7.578 -17.842 21.303 1.00 92.31 179 SER A CA 1
ATOM 1392 C C . SER A 1 179 ? -9.078 -17.909 21.588 1.00 92.31 179 SER A C 1
ATOM 1394 O O . SER A 1 179 ? -9.748 -18.788 21.060 1.00 92.31 179 SER A O 1
ATOM 1396 N N . GLU A 1 180 ? -9.599 -17.007 22.420 1.00 92.88 180 GLU A N 1
ATOM 1397 C CA . GLU A 1 180 ? -11.008 -16.984 22.829 1.00 92.88 180 GLU A CA 1
ATOM 1398 C C . GLU A 1 180 ? -11.853 -15.984 22.022 1.00 92.88 180 GLU A C 1
ATOM 1400 O O . GLU A 1 180 ? -13.079 -15.961 22.150 1.00 92.88 180 GLU A O 1
ATOM 1405 N N . LEU A 1 181 ? -11.212 -15.140 21.207 1.00 93.75 181 LEU A N 1
ATOM 1406 C CA . LEU A 1 181 ? -11.885 -14.138 20.384 1.00 93.75 181 LEU A CA 1
ATOM 1407 C C . LEU A 1 181 ? -12.357 -14.733 19.050 1.00 93.75 181 LEU A C 1
ATOM 1409 O O . LEU A 1 181 ? -11.652 -15.563 18.474 1.00 93.75 181 LEU A O 1
ATOM 1413 N N . PRO A 1 182 ? -13.499 -14.266 18.507 1.00 92.12 182 PRO A N 1
ATOM 1414 C CA . PRO A 1 182 ? -13.995 -14.726 17.208 1.00 92.12 182 PRO A CA 1
ATOM 1415 C C . PRO A 1 182 ? -13.015 -14.393 16.081 1.00 92.12 182 PRO A C 1
ATOM 1417 O O . PRO A 1 182 ? -12.831 -15.188 15.161 1.00 92.12 182 PRO A O 1
ATOM 1420 N N . ILE A 1 183 ? -12.345 -13.240 16.183 1.00 92.62 183 ILE A N 1
ATOM 1421 C CA . ILE A 1 183 ? -11.214 -12.885 15.333 1.00 92.62 183 ILE A CA 1
ATOM 1422 C C . ILE A 1 183 ? -10.046 -12.362 16.165 1.00 92.62 183 ILE A C 1
ATOM 1424 O O . ILE A 1 183 ? -10.215 -11.605 17.125 1.00 92.62 183 ILE A O 1
ATOM 1428 N N . SER A 1 184 ? -8.832 -12.743 15.767 1.00 91.50 184 SER A N 1
ATOM 1429 C CA . SER A 1 184 ? -7.619 -12.278 16.435 1.00 91.50 184 SER A CA 1
ATOM 1430 C C . SER A 1 184 ? -7.429 -10.777 16.239 1.00 91.50 184 SER A C 1
ATOM 1432 O O . SER A 1 184 ? -7.398 -10.294 15.101 1.00 91.50 184 SER A O 1
ATOM 1434 N N . LEU A 1 185 ? -7.202 -10.052 17.336 1.00 90.62 185 LEU A N 1
ATOM 1435 C CA . LEU A 1 185 ? -6.963 -8.613 17.273 1.00 90.62 185 LEU A CA 1
ATOM 1436 C C . LEU A 1 185 ? -5.684 -8.322 16.495 1.00 90.62 185 LEU A C 1
ATOM 1438 O O . LEU A 1 185 ? -4.624 -8.919 16.732 1.00 90.62 185 LEU A O 1
ATOM 1442 N N . LYS A 1 186 ? -5.766 -7.381 15.561 1.00 88.19 186 LYS A N 1
ATOM 1443 C CA . LYS A 1 186 ? -4.648 -6.999 14.699 1.00 88.19 186 LYS A CA 1
ATOM 1444 C C . LYS A 1 186 ? -3.964 -5.771 15.290 1.00 88.19 186 LYS A C 1
ATOM 1446 O O . LYS A 1 186 ? -4.621 -4.884 15.809 1.00 88.19 186 LYS A O 1
ATOM 1451 N N . ARG A 1 187 ? -2.627 -5.744 15.254 1.00 80.81 187 ARG A N 1
ATOM 1452 C CA . ARG A 1 187 ? -1.866 -4.548 15.655 1.00 80.81 187 ARG A CA 1
ATOM 1453 C C . ARG A 1 187 ? -1.728 -3.626 14.455 1.00 80.81 187 ARG A C 1
ATOM 1455 O O . ARG A 1 187 ? -1.566 -4.127 13.343 1.00 80.81 187 ARG A O 1
ATOM 1462 N N . GLY A 1 188 ? -1.667 -2.324 14.721 1.00 68.94 188 GLY A N 1
ATOM 1463 C CA . GLY A 1 188 ? -1.096 -1.360 13.787 1.00 68.94 188 GLY A CA 1
ATOM 1464 C C . GLY A 1 188 ? 0.301 -1.808 13.331 1.00 68.94 188 GLY A C 1
ATOM 1465 O O . GLY A 1 188 ? 1.158 -2.146 14.150 1.00 68.94 188 GLY A O 1
ATOM 1466 N N . GLY A 1 189 ? 0.515 -1.865 12.019 1.00 62.41 189 GLY A N 1
ATOM 1467 C CA . GLY A 1 189 ? 1.767 -2.197 11.354 1.00 62.41 189 GLY A CA 1
ATOM 1468 C C . GLY A 1 189 ? 2.351 -0.963 10.669 1.00 62.41 189 GLY A C 1
ATOM 1469 O O . GLY A 1 189 ? 1.627 -0.042 10.291 1.00 62.41 189 GLY A O 1
ATOM 1470 N N . LYS A 1 190 ? 3.679 -0.941 10.506 1.00 55.44 190 LYS A N 1
ATOM 1471 C CA . LYS A 1 190 ? 4.403 0.211 9.938 1.00 55.44 190 LYS A CA 1
ATOM 1472 C C . LYS A 1 190 ? 4.353 0.277 8.408 1.00 55.44 190 LYS A C 1
ATOM 1474 O O . LYS A 1 190 ? 4.454 1.366 7.858 1.00 55.44 190 LYS A O 1
ATOM 1479 N N . THR A 1 191 ? 4.208 -0.863 7.730 1.00 54.47 191 THR A N 1
ATOM 1480 C CA . THR A 1 191 ? 4.407 -0.969 6.272 1.00 54.47 191 THR A CA 1
ATOM 1481 C C . THR A 1 191 ? 3.196 -0.500 5.462 1.00 54.47 191 THR A C 1
ATOM 1483 O O . THR A 1 191 ? 3.357 0.142 4.431 1.00 54.47 191 THR A O 1
ATOM 1486 N N . ARG A 1 192 ? 1.972 -0.760 5.946 1.00 65.44 192 ARG A N 1
ATOM 1487 C CA . ARG A 1 192 ? 0.711 -0.269 5.354 1.00 65.44 192 ARG A CA 1
ATOM 1488 C C . ARG A 1 192 ? -0.200 0.298 6.456 1.00 65.44 192 ARG A C 1
ATOM 1490 O O . ARG A 1 192 ? -1.094 -0.415 6.927 1.00 65.44 192 ARG A O 1
ATOM 1497 N N . PRO A 1 193 ? 0.075 1.528 6.930 1.00 70.00 193 PRO A N 1
ATOM 1498 C CA . PRO A 1 193 ? -0.649 2.193 8.008 1.00 70.00 193 PRO A CA 1
ATOM 1499 C C . PRO A 1 193 ? -2.169 2.104 7.893 1.00 70.00 193 PRO A C 1
ATOM 1501 O O . PRO A 1 193 ? -2.797 1.699 8.862 1.00 70.00 193 PRO A O 1
ATOM 1504 N N . TRP A 1 194 ? -2.763 2.375 6.724 1.00 80.44 194 TRP A N 1
ATOM 1505 C CA . TRP A 1 194 ? -4.226 2.354 6.588 1.00 80.44 194 TRP A CA 1
ATOM 1506 C C . TRP A 1 194 ? -4.810 0.933 6.702 1.00 80.44 194 TRP A C 1
ATOM 1508 O O . TRP A 1 194 ? -5.771 0.744 7.443 1.00 80.44 194 TRP A O 1
ATOM 1518 N N . ARG A 1 195 ? -4.209 -0.088 6.048 1.00 83.25 195 ARG A N 1
ATOM 1519 C CA . ARG A 1 195 ? -4.673 -1.494 6.156 1.00 83.25 195 ARG A CA 1
ATOM 1520 C C . ARG A 1 195 ? -4.594 -1.944 7.601 1.00 83.25 195 ARG A C 1
ATOM 1522 O O . ARG A 1 195 ? -5.480 -2.637 8.092 1.00 83.25 195 ARG A O 1
ATOM 1529 N N . SER A 1 196 ? -3.523 -1.545 8.276 1.00 83.94 196 SER A N 1
ATOM 1530 C CA . SER A 1 196 ? -3.297 -1.901 9.668 1.00 83.94 196 SER A CA 1
ATOM 1531 C C . SER A 1 196 ? -4.250 -1.175 10.614 1.00 83.94 196 SER A C 1
ATOM 1533 O O . SER A 1 196 ? -4.743 -1.800 11.545 1.00 83.94 196 SER A O 1
ATOM 1535 N N . LEU A 1 197 ? -4.531 0.106 10.359 1.00 87.56 197 LEU A N 1
ATOM 1536 C CA . LEU A 1 197 ? -5.491 0.924 11.099 1.00 87.56 197 LEU A CA 1
ATOM 1537 C C . LEU A 1 197 ? -6.901 0.342 10.969 1.00 87.56 197 LEU A C 1
ATOM 1539 O O . LEU A 1 197 ? -7.508 -0.010 11.976 1.00 87.56 197 LEU A O 1
ATOM 1543 N N . TYR A 1 198 ? -7.367 0.130 9.733 1.00 91.81 198 TYR A N 1
ATOM 1544 C CA . TYR A 1 198 ? -8.651 -0.511 9.452 1.00 91.81 198 TYR A CA 1
ATOM 1545 C C . TYR A 1 198 ? -8.735 -1.897 10.096 1.00 91.81 198 TYR A C 1
ATOM 1547 O O . TYR A 1 198 ? -9.686 -2.190 10.813 1.00 91.81 198 TYR A O 1
ATOM 1555 N N . SER A 1 199 ? -7.716 -2.744 9.907 1.00 91.12 199 SER A N 1
ATOM 1556 C CA . SER A 1 199 ? -7.705 -4.095 10.481 1.00 91.12 199 SER A CA 1
ATOM 1557 C C . SER A 1 199 ? -7.744 -4.075 12.006 1.00 91.12 199 SER A C 1
ATOM 1559 O O . SER A 1 199 ? -8.387 -4.930 12.608 1.00 91.12 199 SER A O 1
ATOM 1561 N N . MET A 1 200 ? -7.053 -3.128 12.641 1.00 93.62 200 MET A N 1
ATOM 1562 C CA . MET A 1 200 ? -7.045 -2.968 14.091 1.00 93.62 200 MET A CA 1
ATOM 1563 C C . MET A 1 200 ? -8.432 -2.570 14.599 1.00 93.62 200 MET A C 1
ATOM 1565 O O . MET A 1 200 ? -8.986 -3.274 15.446 1.00 93.62 200 MET A O 1
ATOM 1569 N N . PHE A 1 201 ? -9.014 -1.516 14.027 1.00 94.94 201 PHE A N 1
ATOM 1570 C CA . PHE A 1 201 ? -10.337 -1.010 14.388 1.00 94.94 201 PHE A CA 1
ATOM 1571 C C . PHE A 1 201 ? -11.440 -2.038 14.140 1.00 94.94 201 PHE A C 1
ATOM 1573 O O . PHE A 1 201 ? -12.162 -2.399 15.069 1.00 94.94 201 PHE A O 1
ATOM 1580 N N . ASN A 1 202 ? -11.482 -2.617 12.939 1.00 95.12 202 ASN A N 1
ATOM 1581 C CA . ASN A 1 202 ? -12.427 -3.673 12.599 1.00 95.12 202 ASN A CA 1
ATOM 1582 C C . ASN A 1 202 ? -12.256 -4.902 13.509 1.00 95.12 202 ASN A C 1
ATOM 1584 O O . ASN A 1 202 ? -13.242 -5.511 13.916 1.00 95.12 202 ASN A O 1
ATOM 1588 N N . SER A 1 203 ? -11.017 -5.251 13.893 1.00 95.56 203 SER A N 1
ATOM 1589 C CA . SER A 1 203 ? -10.795 -6.389 14.792 1.00 95.56 203 SER A CA 1
ATOM 1590 C C . SER A 1 203 ? -11.352 -6.185 16.196 1.00 95.56 203 SER A C 1
ATOM 1592 O O . SER A 1 203 ? -11.874 -7.135 16.774 1.00 95.56 203 SER A O 1
ATOM 1594 N N . ILE A 1 204 ? -11.286 -4.960 16.730 1.00 96.50 204 ILE A N 1
ATOM 1595 C CA . ILE A 1 204 ? -11.953 -4.620 17.988 1.00 96.50 204 ILE A CA 1
ATOM 1596 C C . ILE A 1 204 ? -13.463 -4.621 17.792 1.00 96.50 204 ILE A C 1
ATOM 1598 O O . ILE A 1 204 ? -14.149 -5.262 18.577 1.00 96.50 204 ILE A O 1
ATOM 1602 N N . LEU A 1 205 ? -13.975 -3.974 16.743 1.00 96.25 205 LEU A N 1
ATOM 1603 C CA . LEU A 1 205 ? -15.413 -3.837 16.513 1.00 96.25 205 LEU A CA 1
ATOM 1604 C C . LEU A 1 205 ? -16.124 -5.200 16.461 1.00 96.25 205 LEU A C 1
ATOM 1606 O O . LEU A 1 205 ? -17.140 -5.387 17.124 1.00 96.25 205 LEU A O 1
ATOM 1610 N N . GLN A 1 206 ? -15.563 -6.181 15.745 1.00 96.19 206 GLN A N 1
ATOM 1611 C CA . GLN A 1 206 ? -16.166 -7.519 15.644 1.00 96.19 206 GLN A CA 1
ATOM 1612 C C . GLN A 1 206 ? -15.977 -8.380 16.901 1.00 96.19 206 GLN A C 1
ATOM 1614 O O . GLN A 1 206 ? -16.764 -9.291 17.150 1.00 96.19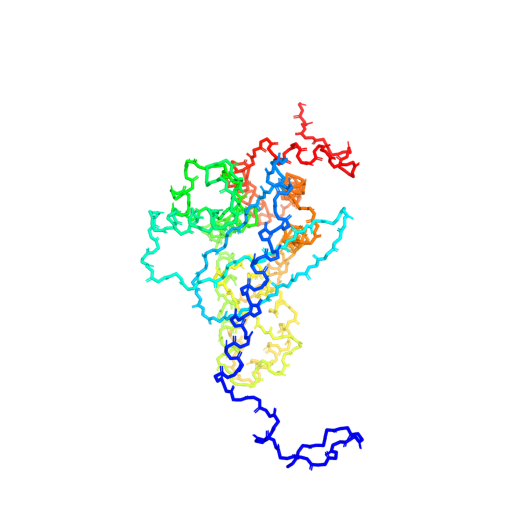 206 GLN A O 1
ATOM 1619 N N . SER A 1 207 ? -14.936 -8.114 17.692 1.00 96.50 207 SER A N 1
ATOM 1620 C CA . SER A 1 207 ? -14.620 -8.889 18.896 1.00 96.50 207 SER A CA 1
ATOM 1621 C C . SER A 1 207 ? -15.048 -8.200 20.194 1.00 96.50 207 SER A C 1
ATOM 1623 O O . SER A 1 207 ? -14.839 -8.783 21.255 1.00 96.50 207 SER A O 1
ATOM 1625 N N . TYR A 1 208 ? -15.636 -6.996 20.151 1.00 96.38 208 TYR A N 1
ATOM 1626 C CA . TYR A 1 208 ? -15.820 -6.152 21.337 1.00 96.38 208 TYR A CA 1
ATOM 1627 C C . TYR A 1 208 ? -16.645 -6.832 22.423 1.00 96.38 208 TYR A C 1
ATOM 1629 O O . TYR A 1 208 ? -16.208 -6.856 23.568 1.00 96.38 208 TYR A O 1
ATOM 1637 N N . GLY A 1 209 ? -17.791 -7.429 22.074 1.00 95.69 209 GLY A N 1
ATOM 1638 C CA . GLY A 1 209 ? -18.651 -8.108 23.050 1.00 95.69 209 GLY A CA 1
ATOM 1639 C C . GLY A 1 209 ? -17.885 -9.188 23.815 1.00 95.69 209 GLY A C 1
ATOM 1640 O O . GLY A 1 209 ? -17.744 -9.115 25.031 1.00 95.69 209 GLY A O 1
ATOM 1641 N N . LYS A 1 210 ? -17.259 -10.118 23.081 1.00 96.38 210 LYS A N 1
ATOM 1642 C CA . LYS A 1 210 ? -16.477 -11.204 23.685 1.00 96.38 210 LYS A CA 1
ATOM 1643 C C . LYS A 1 210 ? -15.243 -10.699 24.439 1.00 96.38 210 LYS A C 1
ATOM 1645 O O . LYS A 1 210 ? -14.900 -11.235 25.488 1.00 96.38 210 LYS A O 1
ATOM 1650 N N . LEU A 1 211 ? -14.567 -9.675 23.918 1.00 96.38 211 LEU A N 1
ATOM 1651 C CA . LEU A 1 211 ? -13.423 -9.046 24.575 1.00 96.38 211 LEU A CA 1
ATOM 1652 C C . LEU A 1 211 ? -13.838 -8.389 25.898 1.00 96.38 211 LEU A C 1
ATOM 1654 O O . LEU A 1 211 ? -13.129 -8.535 26.890 1.00 96.38 211 LEU A O 1
ATOM 1658 N N . SER A 1 212 ? -14.978 -7.701 25.920 1.00 96.69 212 SER A N 1
ATOM 1659 C CA . SER A 1 212 ? -15.540 -7.067 27.112 1.00 96.69 212 SER A CA 1
ATOM 1660 C C . SER A 1 212 ? -15.881 -8.102 28.185 1.00 96.69 212 SER A C 1
ATOM 1662 O O . SER A 1 212 ? -15.487 -7.924 29.340 1.00 96.69 212 SER A O 1
ATOM 1664 N N . ASP A 1 213 ? -16.494 -9.228 27.806 1.00 96.56 213 ASP A N 1
ATOM 1665 C CA . ASP A 1 213 ? -16.794 -10.335 28.725 1.00 96.56 213 ASP A CA 1
ATOM 1666 C C . ASP A 1 213 ? -15.513 -10.891 29.367 1.00 96.56 213 ASP A C 1
ATOM 1668 O O . ASP A 1 213 ? -15.379 -10.914 30.592 1.00 96.56 213 ASP A O 1
ATOM 1672 N N . ILE A 1 214 ? -14.514 -11.240 28.544 1.00 95.56 214 ILE A N 1
ATOM 1673 C CA . ILE A 1 214 ? -13.220 -11.776 29.006 1.00 95.56 214 ILE A CA 1
ATOM 1674 C C . ILE A 1 214 ? -12.519 -10.791 29.950 1.00 95.56 214 ILE A C 1
ATOM 1676 O O . ILE A 1 214 ? -11.924 -11.178 30.960 1.00 95.56 214 ILE A O 1
ATOM 1680 N N . LEU A 1 215 ? -12.531 -9.501 29.613 1.00 95.38 215 LEU A N 1
ATOM 1681 C CA . LEU A 1 215 ? -11.894 -8.479 30.436 1.00 95.38 215 LEU A CA 1
ATOM 1682 C C . LEU A 1 215 ? -12.659 -8.248 31.737 1.00 95.38 215 LEU A C 1
ATOM 1684 O O . LEU A 1 215 ? -12.022 -8.013 32.763 1.00 95.38 215 LEU A O 1
ATOM 1688 N N . THR A 1 216 ? -13.984 -8.353 31.726 1.00 95.94 216 THR A N 1
ATOM 1689 C CA . THR A 1 216 ? -14.818 -8.259 32.928 1.00 95.94 216 THR A CA 1
ATOM 1690 C C . THR A 1 216 ? -14.521 -9.409 33.884 1.00 95.94 216 THR A C 1
ATOM 1692 O O . THR A 1 216 ? -14.198 -9.156 35.043 1.00 95.94 216 THR A O 1
ATOM 1695 N N . GLU A 1 217 ? -14.483 -10.651 33.392 1.00 95.00 217 GLU A N 1
ATOM 1696 C CA . GLU A 1 217 ? -14.106 -11.835 34.182 1.00 95.00 217 GLU A CA 1
ATOM 1697 C C . GLU A 1 217 ? -12.702 -11.709 34.799 1.00 95.00 217 GLU A C 1
ATOM 1699 O O . GLU A 1 217 ? -12.440 -12.183 35.905 1.00 95.00 217 GLU A O 1
ATOM 1704 N N . LYS A 1 218 ? -11.785 -11.020 34.109 1.00 93.88 218 LYS A N 1
ATOM 1705 C CA . LYS A 1 218 ? -10.418 -10.758 34.585 1.00 93.88 218 LYS A CA 1
ATOM 1706 C C . LYS A 1 218 ? -10.289 -9.507 35.470 1.00 93.88 218 LYS A C 1
ATOM 1708 O O . LYS A 1 218 ? -9.165 -9.165 35.839 1.00 93.88 218 LYS A O 1
ATOM 1713 N N . ASN A 1 219 ? -11.382 -8.818 35.822 1.00 94.06 219 ASN A N 1
ATOM 1714 C CA . ASN A 1 219 ? -11.385 -7.527 36.535 1.00 94.06 219 ASN A CA 1
ATOM 1715 C C . ASN A 1 219 ? -10.574 -6.423 35.817 1.00 94.06 219 ASN A C 1
ATOM 1717 O O . ASN A 1 219 ? -9.864 -5.626 36.436 1.00 94.06 219 ASN A O 1
ATOM 1721 N N . LYS A 1 220 ? -10.644 -6.399 34.482 1.00 95.62 220 LYS A N 1
ATOM 1722 C CA . LYS A 1 220 ? -9.917 -5.501 33.566 1.00 95.62 220 LYS A CA 1
ATOM 1723 C C . LYS A 1 220 ? -10.830 -4.757 32.579 1.00 95.62 220 LYS A C 1
ATOM 1725 O O . LYS A 1 220 ? -10.339 -4.251 31.574 1.00 95.62 220 LYS A O 1
ATOM 1730 N N . ALA A 1 221 ? -12.128 -4.632 32.863 1.00 94.06 221 ALA A N 1
ATOM 1731 C CA . ALA A 1 221 ? -13.088 -3.935 31.992 1.00 94.06 221 ALA A CA 1
ATOM 1732 C C . ALA A 1 221 ? -12.680 -2.482 31.653 1.00 94.06 221 ALA A C 1
ATOM 1734 O O . ALA A 1 221 ? -12.934 -2.008 30.548 1.00 94.06 221 ALA A O 1
ATOM 1735 N N . TYR A 1 222 ? -11.941 -1.805 32.544 1.00 94.62 222 TYR A N 1
ATOM 1736 C CA . TYR A 1 222 ? -11.406 -0.451 32.320 1.00 94.62 222 TYR A CA 1
ATOM 1737 C C . TYR A 1 222 ? -10.510 -0.311 31.073 1.00 94.62 222 TYR A C 1
ATOM 1739 O O . TYR A 1 222 ? -10.199 0.802 30.660 1.00 94.62 222 TYR A O 1
ATOM 1747 N N . ILE A 1 223 ? -10.041 -1.420 30.492 1.00 94.88 223 ILE A N 1
ATOM 1748 C CA . ILE A 1 223 ? -9.206 -1.417 29.285 1.00 94.88 223 ILE A CA 1
ATOM 1749 C C . ILE A 1 223 ? -10.008 -1.042 28.036 1.00 94.88 223 ILE A C 1
ATOM 1751 O O . ILE A 1 223 ? -9.439 -0.437 27.136 1.00 94.88 223 ILE A O 1
ATOM 1755 N N . VAL A 1 224 ? -11.297 -1.387 27.987 1.00 95.81 224 VAL A N 1
ATOM 1756 C CA . VAL A 1 224 ? -12.185 -1.117 26.839 1.00 95.81 224 VAL A CA 1
ATOM 1757 C C . VAL A 1 224 ? -13.262 -0.076 27.148 1.00 95.81 224 VAL A C 1
ATOM 1759 O O . VAL A 1 224 ? -14.042 0.271 26.268 1.00 95.81 224 VAL A O 1
ATOM 1762 N N . ALA A 1 225 ? -13.300 0.431 28.383 1.00 93.50 225 ALA A N 1
ATOM 1763 C CA . ALA A 1 225 ? -14.326 1.359 28.855 1.00 93.50 225 ALA A CA 1
ATOM 1764 C C . ALA A 1 225 ? -14.327 2.713 28.123 1.00 93.50 225 ALA A C 1
ATOM 1766 O O . ALA A 1 225 ? -15.382 3.324 28.015 1.00 93.50 225 ALA A O 1
ATOM 1767 N N . GLY A 1 226 ? -13.169 3.168 27.631 1.00 92.56 226 GLY A N 1
ATOM 1768 C CA . GLY A 1 226 ? -13.041 4.419 26.870 1.00 92.56 226 GLY A CA 1
ATOM 1769 C C . GLY A 1 226 ? -13.336 4.288 25.373 1.00 92.56 226 GLY A C 1
ATOM 1770 O O . GLY A 1 226 ? -13.388 5.289 24.670 1.00 92.56 226 GLY A O 1
ATOM 1771 N N . ILE A 1 227 ? -13.549 3.069 24.862 1.00 96.94 227 ILE A N 1
ATOM 1772 C CA . ILE A 1 227 ? -13.769 2.859 23.427 1.00 96.94 227 ILE A CA 1
ATOM 1773 C C . ILE A 1 227 ? -15.204 3.247 23.068 1.00 96.94 227 ILE A C 1
ATOM 1775 O O . ILE A 1 227 ? -16.144 2.502 23.358 1.00 96.94 227 ILE A O 1
ATOM 1779 N N . ASP A 1 228 ? -15.359 4.365 22.364 1.00 96.31 228 ASP A N 1
ATOM 1780 C CA . ASP A 1 228 ? -16.616 4.722 21.712 1.00 96.31 228 ASP A CA 1
ATOM 1781 C C . ASP A 1 228 ? -16.862 3.805 20.499 1.00 96.31 228 ASP A C 1
ATOM 1783 O O . ASP A 1 228 ? -16.194 3.890 19.465 1.00 96.31 228 ASP A O 1
ATOM 1787 N N . LEU A 1 229 ? -17.836 2.902 20.632 1.00 96.56 229 LEU A N 1
ATOM 1788 C CA . LEU A 1 229 ? -18.209 1.950 19.585 1.00 96.56 229 LEU A CA 1
ATOM 1789 C C . LEU A 1 229 ? -18.867 2.594 18.366 1.00 96.56 229 LEU A C 1
ATOM 1791 O O . LEU A 1 229 ? -18.706 2.081 17.257 1.00 96.56 229 LEU A O 1
ATOM 1795 N N . ASN A 1 230 ? -19.604 3.687 18.558 1.00 95.19 230 ASN A N 1
ATOM 1796 C CA . ASN A 1 230 ? -20.242 4.391 17.453 1.00 95.19 230 ASN A CA 1
ATOM 1797 C C . ASN A 1 230 ? -19.169 5.080 16.618 1.00 95.19 230 ASN A C 1
ATOM 1799 O O . ASN A 1 230 ? -19.130 4.904 15.398 1.00 95.19 230 ASN A O 1
ATOM 1803 N N . LEU A 1 231 ? -18.243 5.775 17.280 1.00 95.06 231 LEU A N 1
ATOM 1804 C CA . LEU A 1 231 ? -17.122 6.412 16.605 1.00 95.06 231 LEU A CA 1
ATOM 1805 C C . LEU A 1 231 ? -16.217 5.382 15.916 1.00 95.06 231 LEU A C 1
ATOM 1807 O O . LEU A 1 231 ? -15.848 5.549 14.751 1.00 95.06 231 LEU A O 1
ATOM 1811 N N . LEU A 1 232 ? -15.926 4.263 16.587 1.00 96.19 232 LEU A N 1
ATOM 1812 C CA . LEU A 1 232 ? -15.174 3.157 15.999 1.00 96.19 232 LEU A CA 1
ATOM 1813 C C . LEU A 1 232 ? -15.838 2.625 14.722 1.00 96.19 232 LEU A C 1
ATOM 1815 O O . LEU A 1 232 ? -15.145 2.357 13.735 1.00 96.19 232 LEU A O 1
ATOM 1819 N N . ALA A 1 233 ? -17.165 2.477 14.719 1.00 95.31 233 ALA A N 1
ATOM 1820 C CA . ALA A 1 233 ? -17.917 2.024 13.554 1.00 95.31 233 ALA A CA 1
ATOM 1821 C C . ALA A 1 233 ? -17.870 3.042 12.402 1.00 95.31 233 ALA A C 1
ATOM 1823 O O . ALA A 1 233 ? -17.638 2.642 11.258 1.00 95.31 233 ALA A O 1
ATOM 1824 N N . ILE A 1 234 ? -18.016 4.341 12.697 1.00 92.88 234 ILE A N 1
ATOM 1825 C CA . ILE A 1 234 ? -17.908 5.430 11.711 1.00 92.88 234 ILE A CA 1
ATOM 1826 C C . ILE A 1 234 ? -16.534 5.397 11.034 1.00 92.88 234 ILE A C 1
ATOM 1828 O O . ILE A 1 234 ? -16.449 5.293 9.808 1.00 92.88 234 ILE A O 1
ATOM 1832 N N . VAL A 1 235 ? -15.453 5.392 11.819 1.00 93.25 235 VAL A N 1
ATOM 1833 C CA . VAL A 1 235 ? -14.080 5.404 11.291 1.00 93.25 235 VAL A CA 1
ATOM 1834 C C . VAL A 1 235 ? -13.755 4.112 10.530 1.00 93.25 235 VAL A C 1
ATOM 1836 O O . VAL A 1 235 ? -13.120 4.147 9.473 1.00 93.25 235 VAL A O 1
ATOM 1839 N N . THR A 1 236 ? -14.223 2.959 11.016 1.00 93.50 236 THR A N 1
ATOM 1840 C CA . THR A 1 236 ? -14.026 1.673 10.325 1.00 93.50 236 THR A CA 1
ATOM 1841 C C . THR A 1 236 ? -14.702 1.675 8.955 1.00 93.50 236 THR A C 1
ATOM 1843 O O . THR A 1 236 ? -14.075 1.304 7.961 1.00 93.50 236 THR A O 1
ATOM 1846 N N . LYS A 1 237 ? -15.955 2.143 8.880 1.00 91.19 237 LYS A N 1
ATOM 1847 C CA . LYS A 1 237 ? -16.710 2.259 7.626 1.00 91.19 237 LYS A CA 1
ATOM 1848 C C . LYS A 1 237 ? -16.070 3.266 6.669 1.00 91.19 237 LYS A C 1
ATOM 1850 O O . LYS A 1 237 ? -16.002 3.012 5.469 1.00 91.19 237 LYS A O 1
ATOM 1855 N N . PHE A 1 238 ? -15.554 4.378 7.193 1.00 90.56 238 PHE A N 1
ATOM 1856 C CA . PHE A 1 238 ? -14.864 5.397 6.401 1.00 90.56 238 PHE A CA 1
ATOM 1857 C C . PHE A 1 238 ? -13.665 4.816 5.630 1.00 90.56 238 PHE A C 1
ATOM 1859 O O . PHE A 1 238 ? -13.507 5.070 4.433 1.00 90.56 238 PHE A O 1
ATOM 1866 N N . PHE A 1 239 ? -12.847 3.982 6.283 1.00 90.50 239 PHE A N 1
ATOM 1867 C CA . PHE A 1 239 ? -11.666 3.372 5.661 1.00 90.50 239 PHE A CA 1
ATOM 1868 C C . PHE A 1 239 ? -11.945 2.102 4.849 1.00 90.50 239 PHE A C 1
ATOM 1870 O O . PHE A 1 239 ? -11.087 1.684 4.073 1.00 90.50 239 PHE A O 1
ATOM 1877 N N . GLU A 1 240 ? -13.124 1.491 4.970 1.00 88.75 240 GLU A N 1
ATOM 1878 C CA . GLU A 1 240 ? -13.464 0.239 4.282 1.00 88.75 240 GLU A CA 1
ATOM 1879 C C . GLU A 1 240 ? -13.308 0.335 2.754 1.00 88.75 240 GLU A C 1
ATOM 1881 O O . GLU A 1 240 ? -12.785 -0.586 2.117 1.00 88.75 240 GLU A O 1
ATOM 1886 N N . LYS A 1 241 ? -13.687 1.482 2.168 1.00 84.06 241 LYS A N 1
ATOM 1887 C CA . LYS A 1 241 ? -13.611 1.740 0.718 1.00 84.06 241 LYS A CA 1
ATOM 1888 C C . LYS A 1 241 ? -12.191 1.613 0.150 1.00 84.06 241 LYS A C 1
ATOM 1890 O O . LYS A 1 241 ? -12.031 1.326 -1.036 1.00 84.06 241 LYS A O 1
ATOM 1895 N N . LEU A 1 242 ? -11.163 1.773 0.985 1.00 89.31 242 LEU A N 1
ATOM 1896 C CA . LEU A 1 242 ? -9.765 1.668 0.573 1.00 89.31 242 LEU A CA 1
ATOM 1897 C C . LEU A 1 242 ? -9.367 0.252 0.157 1.00 89.31 242 LEU A C 1
ATOM 1899 O O . LEU A 1 242 ? -8.500 0.111 -0.704 1.00 89.31 242 LEU A O 1
ATOM 1903 N N . ASN A 1 243 ? -10.005 -0.787 0.708 1.00 85.81 243 ASN A N 1
ATOM 1904 C CA . ASN A 1 243 ? -9.679 -2.176 0.368 1.00 85.81 243 ASN A CA 1
ATOM 1905 C C . ASN A 1 243 ? -9.783 -2.418 -1.135 1.00 85.81 243 ASN A C 1
ATOM 1907 O O . ASN A 1 243 ? -8.804 -2.817 -1.757 1.00 85.81 243 ASN A O 1
ATOM 1911 N N . ARG A 1 244 ? -10.917 -2.050 -1.738 1.00 85.81 244 ARG A N 1
ATOM 1912 C CA . ARG A 1 244 ? -11.135 -2.239 -3.174 1.00 85.81 244 ARG A CA 1
ATOM 1913 C C . ARG A 1 244 ? -10.131 -1.463 -4.027 1.00 85.81 244 ARG A C 1
ATOM 1915 O O . ARG A 1 244 ? -9.679 -1.986 -5.039 1.00 85.81 244 ARG A O 1
ATOM 1922 N N . ILE A 1 245 ? -9.782 -0.238 -3.629 1.00 89.56 245 ILE A N 1
ATOM 1923 C CA . ILE A 1 245 ? -8.819 0.591 -4.366 1.00 89.56 245 ILE A CA 1
ATOM 1924 C C . ILE A 1 245 ? -7.436 -0.056 -4.361 1.00 89.56 245 ILE A C 1
ATOM 1926 O O . ILE A 1 245 ? -6.836 -0.240 -5.416 1.00 89.56 245 ILE A O 1
ATOM 1930 N N . PHE A 1 246 ? -6.935 -0.442 -3.190 1.00 88.50 246 PHE A N 1
ATOM 1931 C CA . PHE A 1 246 ? -5.616 -1.059 -3.111 1.00 88.50 246 PHE A CA 1
ATOM 1932 C C . PHE A 1 246 ? -5.579 -2.439 -3.746 1.00 88.50 246 PHE A C 1
ATOM 1934 O O . PHE A 1 246 ? -4.579 -2.757 -4.375 1.00 88.50 246 PHE A O 1
ATOM 1941 N N . ASP A 1 247 ? -6.651 -3.223 -3.650 1.00 86.19 247 ASP A N 1
ATOM 1942 C CA . ASP A 1 247 ? -6.712 -4.512 -4.331 1.00 86.19 247 ASP A CA 1
ATOM 1943 C C . ASP A 1 247 ? -6.538 -4.306 -5.843 1.00 86.19 247 ASP A C 1
ATOM 1945 O O . ASP A 1 247 ? -5.654 -4.918 -6.429 1.00 86.19 247 ASP A O 1
ATOM 1949 N N . ILE A 1 248 ? -7.259 -3.355 -6.456 1.00 87.06 248 ILE A N 1
ATOM 1950 C CA . ILE A 1 248 ? -7.131 -3.022 -7.888 1.00 87.06 248 ILE A CA 1
ATOM 1951 C C . ILE A 1 248 ? -5.712 -2.555 -8.258 1.00 87.06 248 ILE A C 1
ATOM 1953 O O . ILE A 1 248 ? -5.186 -2.953 -9.298 1.00 87.06 248 ILE A O 1
ATOM 1957 N N . LEU A 1 249 ? -5.092 -1.706 -7.434 1.00 88.69 249 LEU A N 1
ATOM 1958 C CA . LEU A 1 249 ? -3.791 -1.101 -7.743 1.00 88.69 249 LEU A CA 1
ATOM 1959 C C . LEU A 1 249 ? -2.595 -2.026 -7.460 1.00 88.69 249 LEU A C 1
ATOM 1961 O O . LEU A 1 249 ? -1.541 -1.865 -8.074 1.00 88.69 249 LEU A O 1
ATOM 1965 N N . GLU A 1 250 ? -2.739 -2.992 -6.550 1.00 83.31 250 GLU A N 1
ATOM 1966 C CA . GLU A 1 250 ? -1.683 -3.938 -6.162 1.00 83.31 250 GLU A CA 1
ATOM 1967 C C . GLU A 1 250 ? -1.642 -5.197 -7.046 1.00 83.31 250 GLU A C 1
ATOM 1969 O O . GLU A 1 250 ? -0.666 -5.953 -6.985 1.00 83.31 250 GLU A O 1
ATOM 1974 N N . PHE A 1 251 ? -2.653 -5.443 -7.890 1.00 76.88 251 PHE A N 1
ATOM 1975 C CA . PHE A 1 251 ? -2.624 -6.586 -8.803 1.00 76.88 251 PHE A CA 1
ATOM 1976 C C . PHE A 1 251 ? -1.483 -6.458 -9.822 1.00 76.88 251 PHE A C 1
ATOM 1978 O O . PHE A 1 251 ? -1.517 -5.630 -10.724 1.00 76.88 251 PHE A O 1
ATOM 1985 N N . GLY A 1 252 ? -0.488 -7.344 -9.720 1.00 65.62 252 GLY A N 1
ATOM 1986 C CA . GLY A 1 252 ? 0.625 -7.408 -10.676 1.00 65.62 252 GLY A CA 1
ATOM 1987 C C . GLY A 1 252 ? 0.389 -8.321 -11.886 1.00 65.62 252 GLY A C 1
ATOM 1988 O O . GLY A 1 252 ? 1.267 -8.426 -12.735 1.00 65.62 252 GLY A O 1
ATOM 1989 N N . SER A 1 253 ? -0.734 -9.042 -11.946 1.00 68.56 253 SER A N 1
ATOM 1990 C CA . SER A 1 253 ? -1.067 -9.977 -13.039 1.00 68.56 253 SER A CA 1
ATOM 1991 C C . SER A 1 253 ? -1.980 -9.376 -14.111 1.00 68.56 253 SER A C 1
ATOM 1993 O O . SER A 1 253 ? -2.204 -10.003 -15.145 1.00 68.56 253 SER A O 1
ATOM 1995 N N . ILE A 1 254 ? -2.499 -8.173 -13.876 1.00 75.31 254 ILE A N 1
ATOM 1996 C CA . ILE A 1 254 ? -3.303 -7.396 -14.820 1.00 75.31 254 ILE A CA 1
ATOM 1997 C C . ILE A 1 254 ? -2.734 -5.983 -14.897 1.00 75.31 254 ILE A C 1
ATOM 1999 O O . ILE A 1 254 ? -2.049 -5.537 -13.978 1.00 75.31 254 ILE A O 1
ATOM 2003 N N . ALA A 1 255 ? -3.003 -5.274 -15.992 1.00 82.94 255 ALA A N 1
ATOM 2004 C CA . ALA A 1 255 ? -2.677 -3.856 -16.059 1.00 82.94 255 ALA A CA 1
ATOM 2005 C C . ALA A 1 255 ? -3.431 -3.113 -14.942 1.00 82.94 255 ALA A C 1
ATOM 2007 O O . ALA A 1 255 ? -4.639 -3.305 -14.785 1.00 82.94 255 ALA A O 1
ATOM 2008 N N . SER A 1 256 ? -2.719 -2.301 -14.159 1.00 89.62 256 SER A N 1
ATOM 2009 C CA . SER A 1 256 ? -3.294 -1.524 -13.053 1.00 89.62 256 SER A CA 1
ATOM 2010 C C . SER A 1 256 ? -3.092 -0.013 -13.192 1.00 89.62 256 SER A C 1
ATOM 2012 O O . SER A 1 256 ? -3.831 0.758 -12.582 1.00 89.62 256 SER A O 1
ATOM 2014 N N . ILE A 1 257 ? -2.140 0.434 -14.019 1.00 91.12 257 ILE A N 1
ATOM 2015 C CA . ILE A 1 257 ? -1.797 1.855 -14.179 1.00 91.12 257 ILE A CA 1
ATOM 2016 C C . ILE A 1 257 ? -2.972 2.699 -14.692 1.00 91.12 257 ILE A C 1
ATOM 2018 O O . ILE A 1 257 ? -3.157 3.833 -14.254 1.00 91.12 257 ILE A O 1
ATOM 2022 N N . GLN A 1 258 ? -3.822 2.121 -15.540 1.00 91.81 258 GLN A N 1
ATOM 2023 C CA . GLN A 1 258 ? -5.032 2.758 -16.050 1.00 91.81 258 GLN A CA 1
ATOM 2024 C C . GLN A 1 258 ? -6.085 3.007 -14.962 1.00 91.81 258 GLN A C 1
ATOM 2026 O O . GLN A 1 258 ? -6.929 3.882 -15.108 1.00 91.81 258 GLN A O 1
ATOM 2031 N N . ASN A 1 259 ? -6.005 2.290 -13.837 1.00 93.19 259 ASN A N 1
ATOM 2032 C CA . ASN A 1 259 ? -6.904 2.467 -12.701 1.00 93.19 259 ASN A CA 1
ATOM 2033 C C . ASN A 1 259 ? -6.408 3.520 -11.702 1.00 93.19 259 ASN A C 1
ATOM 2035 O O . ASN A 1 259 ? -7.143 3.853 -10.776 1.00 93.19 259 ASN A O 1
ATOM 2039 N N . VAL A 1 260 ? -5.194 4.063 -11.858 1.00 94.56 260 VAL A N 1
ATOM 2040 C CA . VAL A 1 260 ? -4.619 5.020 -10.897 1.00 94.56 260 VAL A CA 1
ATOM 2041 C C . VAL A 1 260 ? -5.407 6.330 -10.866 1.00 94.56 260 VAL A C 1
ATOM 2043 O O . VAL A 1 260 ? -5.841 6.749 -9.794 1.00 94.56 260 VAL A O 1
ATOM 2046 N N . ALA A 1 261 ? -5.637 6.957 -12.025 1.00 94.19 261 ALA A N 1
ATOM 2047 C CA . ALA A 1 261 ? -6.428 8.186 -12.099 1.00 94.19 261 ALA A CA 1
ATOM 2048 C C . ALA A 1 261 ? -7.896 7.950 -11.672 1.00 94.19 261 ALA A C 1
ATOM 2050 O O . ALA A 1 261 ? -8.347 8.646 -10.763 1.00 94.19 261 ALA A O 1
ATOM 2051 N N . PRO A 1 262 ? -8.619 6.929 -12.181 1.00 93.56 262 PRO A N 1
ATOM 2052 C CA . PRO A 1 262 ? -9.954 6.592 -11.679 1.00 93.56 26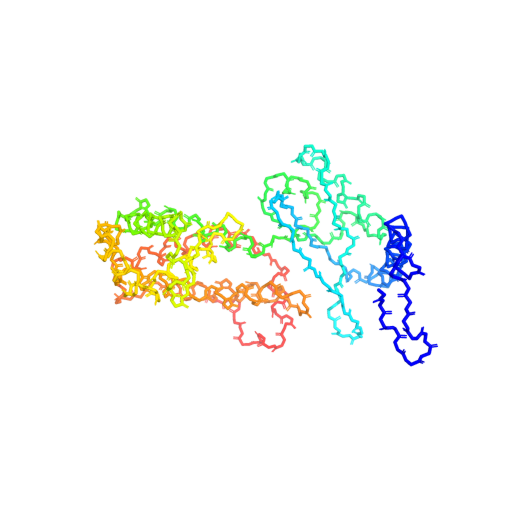2 PRO A CA 1
ATOM 2053 C C . PRO A 1 262 ? -10.014 6.345 -10.170 1.00 93.56 262 PRO A C 1
ATOM 2055 O O . PRO A 1 262 ? -10.976 6.746 -9.525 1.00 93.56 262 PRO A O 1
ATOM 2058 N N . SER A 1 263 ? -8.983 5.729 -9.583 1.00 93.69 263 SER A N 1
ATOM 2059 C CA . SER A 1 263 ? -8.920 5.506 -8.135 1.00 93.69 263 SER A CA 1
ATOM 2060 C C . SER A 1 263 ? -8.825 6.812 -7.349 1.00 93.69 263 SER A C 1
ATOM 2062 O O . SER A 1 263 ? -9.442 6.920 -6.293 1.00 93.69 263 SER A O 1
ATOM 2064 N N . TYR A 1 264 ? -8.088 7.807 -7.854 1.00 94.69 264 TYR A N 1
ATOM 2065 C CA . TYR A 1 264 ? -8.043 9.137 -7.244 1.00 94.69 264 TYR A CA 1
ATOM 2066 C C . TYR A 1 264 ? -9.436 9.777 -7.211 1.00 94.69 264 TYR A C 1
ATOM 2068 O O . TYR A 1 264 ? -9.901 10.143 -6.133 1.00 94.69 264 TYR A O 1
ATOM 2076 N N . TYR A 1 265 ? -10.133 9.831 -8.348 1.00 92.69 265 TYR A N 1
ATOM 2077 C CA . TYR A 1 265 ? -11.478 10.414 -8.416 1.00 92.69 265 TYR A CA 1
ATOM 2078 C C . TYR A 1 265 ? -12.511 9.602 -7.628 1.00 92.69 265 TYR A C 1
ATOM 2080 O O . TYR A 1 265 ? -13.378 10.167 -6.972 1.00 92.69 265 TYR A O 1
ATOM 2088 N N . ALA A 1 266 ? -12.399 8.271 -7.612 1.00 92.62 266 ALA A N 1
ATOM 2089 C CA . ALA A 1 266 ? -13.258 7.428 -6.786 1.00 92.62 266 ALA A CA 1
ATOM 2090 C C . ALA A 1 266 ? -13.100 7.743 -5.291 1.00 92.62 266 ALA A C 1
ATOM 2092 O O . ALA A 1 266 ? -14.091 7.746 -4.563 1.00 92.62 266 ALA A O 1
ATOM 2093 N N . LEU A 1 267 ? -11.873 8.018 -4.831 1.00 93.12 267 LEU A N 1
ATOM 2094 C CA . LEU A 1 267 ? -11.621 8.448 -3.455 1.00 93.12 267 LEU A CA 1
ATOM 2095 C C . LEU A 1 267 ? -12.091 9.882 -3.203 1.00 93.12 267 LEU A C 1
ATOM 2097 O O . LEU A 1 267 ? -12.688 10.130 -2.162 1.00 93.12 267 LEU A O 1
ATOM 2101 N N . GLN A 1 268 ? -11.873 10.793 -4.154 1.00 92.75 268 GLN A N 1
ATOM 2102 C CA . GLN A 1 268 ? -12.355 12.171 -4.076 1.00 92.75 268 GLN A CA 1
ATOM 2103 C C . GLN A 1 268 ? -13.879 12.208 -3.914 1.00 92.75 268 GLN A C 1
ATOM 2105 O O . GLN A 1 268 ? -14.367 12.774 -2.945 1.00 92.75 268 GLN A O 1
ATOM 2110 N N . ASN A 1 269 ? -14.618 11.508 -4.777 1.00 91.31 269 ASN A N 1
ATOM 2111 C CA . ASN A 1 269 ? -16.077 11.416 -4.695 1.00 91.31 269 ASN A CA 1
ATOM 2112 C C . ASN A 1 269 ? -16.523 10.696 -3.417 1.00 91.31 269 ASN A C 1
ATOM 2114 O O . ASN A 1 269 ? -17.518 11.050 -2.796 1.00 91.31 269 ASN A O 1
ATOM 2118 N N . ALA A 1 270 ? -15.791 9.661 -2.991 1.00 89.81 270 ALA A N 1
ATOM 2119 C CA . ALA A 1 270 ? -16.124 8.936 -1.770 1.00 89.81 270 ALA A CA 1
ATOM 2120 C C . ALA A 1 270 ? -15.947 9.764 -0.492 1.00 89.81 270 ALA A C 1
ATOM 2122 O O . ALA A 1 270 ? -16.535 9.379 0.521 1.00 89.81 270 ALA A O 1
ATOM 2123 N N . TRP A 1 271 ? -15.136 10.823 -0.538 1.00 92.31 271 TRP A N 1
ATOM 2124 C CA . TRP A 1 271 ? -14.815 11.708 0.580 1.00 92.31 271 TRP A CA 1
ATOM 2125 C C . TRP A 1 271 ? -15.253 13.155 0.343 1.00 92.31 271 TRP A C 1
ATOM 2127 O O . TRP A 1 271 ? -14.852 14.045 1.089 1.00 92.31 271 TRP A O 1
ATOM 2137 N N . GLU A 1 272 ? -16.108 13.390 -0.648 1.00 91.44 272 GLU A N 1
ATOM 2138 C CA . GLU A 1 272 ? -16.767 14.675 -0.840 1.00 91.44 272 GLU A CA 1
ATOM 2139 C C . GLU A 1 272 ? -17.639 14.995 0.378 1.00 91.44 272 GLU A C 1
ATOM 2141 O O . GLU A 1 272 ? -18.241 14.095 0.961 1.00 91.44 272 GLU A O 1
ATOM 2146 N N . ILE A 1 273 ? -17.652 16.258 0.805 1.00 91.81 273 ILE A N 1
ATOM 2147 C CA . ILE A 1 273 ? -18.409 16.687 1.985 1.00 91.81 273 ILE A CA 1
ATOM 2148 C C . ILE A 1 273 ? -19.894 16.753 1.632 1.00 91.81 273 ILE A C 1
ATOM 2150 O O . ILE A 1 273 ? -20.292 17.494 0.736 1.00 91.81 273 ILE A O 1
ATOM 2154 N N . GLU A 1 274 ? -20.710 16.043 2.398 1.00 91.44 274 GLU A N 1
ATOM 2155 C CA . GLU A 1 274 ? -22.160 16.005 2.264 1.00 91.44 274 GLU A CA 1
ATOM 2156 C C . GLU A 1 274 ? -22.816 16.968 3.274 1.00 91.44 274 GLU A C 1
ATOM 2158 O O . GLU A 1 274 ? -22.256 17.337 4.316 1.00 91.44 274 GLU A O 1
ATOM 2163 N N . THR A 1 275 ? -24.017 17.458 2.958 1.00 88.88 275 THR A N 1
ATOM 2164 C CA . THR A 1 275 ? -24.699 18.465 3.791 1.00 88.88 275 THR A CA 1
ATOM 2165 C C . THR A 1 275 ? -25.074 17.933 5.171 1.00 88.88 275 THR A C 1
ATOM 2167 O O . THR A 1 275 ? -24.996 18.671 6.152 1.00 88.88 275 THR A O 1
ATOM 2170 N N . ASP A 1 276 ? -25.435 16.658 5.234 1.00 91.00 276 ASP A N 1
ATOM 2171 C CA . ASP A 1 276 ? -25.876 15.901 6.402 1.00 91.00 276 ASP A CA 1
ATOM 2172 C C . ASP A 1 276 ? -24.735 15.178 7.133 1.00 91.00 276 ASP A C 1
ATOM 2174 O O . ASP A 1 276 ? -24.991 14.504 8.130 1.00 91.00 276 ASP A O 1
ATOM 2178 N N . ASP A 1 277 ? -23.480 15.362 6.701 1.00 88.81 277 ASP A N 1
ATOM 2179 C CA . ASP A 1 277 ? -22.325 14.838 7.427 1.00 88.81 277 ASP A CA 1
ATOM 2180 C C . ASP A 1 277 ? -22.290 15.397 8.854 1.00 88.81 277 ASP A C 1
ATOM 2182 O O . ASP A 1 277 ? -22.299 16.622 9.073 1.00 88.81 277 ASP A O 1
ATOM 2186 N N . ASP A 1 278 ? -22.155 14.486 9.819 1.00 89.81 278 ASP A N 1
ATOM 2187 C CA . ASP A 1 278 ? -21.844 14.832 11.197 1.00 89.81 278 ASP A CA 1
ATOM 2188 C C . ASP A 1 278 ? -20.487 15.571 11.280 1.00 89.81 278 ASP A C 1
ATOM 2190 O O . ASP A 1 278 ? -19.650 15.466 10.371 1.00 89.81 278 ASP A O 1
ATOM 2194 N N . PRO A 1 279 ? -20.242 16.348 12.353 1.00 90.56 279 PRO A N 1
ATOM 2195 C CA . PRO A 1 279 ? -19.034 17.163 12.465 1.00 90.56 279 PRO A CA 1
ATOM 2196 C C . PRO A 1 279 ? -17.729 16.379 12.278 1.00 90.56 279 PRO A C 1
ATOM 2198 O O . PRO A 1 279 ? -16.782 16.898 11.688 1.00 90.56 279 PRO A O 1
ATOM 2201 N N . LEU A 1 280 ? -17.677 15.130 12.740 1.00 90.50 280 LEU A N 1
ATOM 2202 C CA . LEU A 1 280 ? -16.476 14.309 12.697 1.00 90.50 280 LEU A CA 1
ATOM 2203 C C . LEU A 1 280 ? -16.240 13.727 11.304 1.00 90.50 280 LEU A C 1
ATOM 2205 O O . LEU A 1 280 ? -15.126 13.817 10.780 1.00 90.50 280 LEU A O 1
ATOM 2209 N N . THR A 1 281 ? -17.284 13.203 10.663 1.00 91.62 281 THR A N 1
ATOM 2210 C CA . THR A 1 281 ? -17.204 12.746 9.270 1.00 91.62 281 THR A CA 1
ATOM 2211 C C . THR A 1 281 ? -16.778 13.889 8.348 1.00 91.62 281 THR A C 1
ATOM 2213 O O . THR A 1 281 ? -15.911 13.702 7.491 1.00 91.62 281 THR A O 1
ATOM 2216 N N . ARG A 1 282 ? -17.286 15.104 8.582 1.00 94.06 282 ARG A N 1
ATOM 2217 C CA . ARG A 1 282 ? -16.890 16.311 7.842 1.00 94.06 282 ARG A CA 1
ATOM 2218 C C . ARG A 1 282 ? -15.403 16.642 8.002 1.00 94.06 282 ARG A C 1
ATOM 2220 O O . ARG A 1 282 ? -14.746 16.970 7.013 1.00 94.06 282 ARG A O 1
ATOM 2227 N N . ILE A 1 283 ? -14.858 16.533 9.219 1.00 94.38 283 ILE A N 1
ATOM 2228 C CA . ILE A 1 283 ? -13.422 16.730 9.491 1.00 94.38 283 ILE A CA 1
ATOM 2229 C C . ILE A 1 283 ? -12.587 15.701 8.722 1.00 94.38 283 ILE A C 1
ATOM 2231 O O . ILE A 1 283 ? -11.644 16.087 8.025 1.00 94.38 283 ILE A O 1
ATOM 2235 N N . LEU A 1 284 ? -12.950 14.415 8.802 1.00 94.25 284 LEU A N 1
ATOM 2236 C CA . LEU A 1 284 ? -12.248 13.335 8.105 1.00 94.25 284 LEU A CA 1
ATOM 2237 C C . LEU A 1 284 ? -12.263 13.541 6.588 1.00 94.25 284 LEU A C 1
ATOM 2239 O O . LEU A 1 284 ? -11.206 13.533 5.961 1.00 94.25 284 LEU A O 1
ATOM 2243 N N . ARG A 1 285 ? -13.439 13.778 6.001 1.00 95.12 285 ARG A N 1
ATOM 2244 C CA . ARG A 1 285 ? -13.617 14.014 4.560 1.00 95.12 285 ARG A CA 1
ATOM 2245 C C . ARG A 1 285 ? -12.785 15.190 4.056 1.00 95.12 285 ARG A C 1
ATOM 2247 O O . ARG A 1 285 ? -12.038 15.038 3.088 1.00 95.12 285 ARG A O 1
ATOM 2254 N N . ARG A 1 286 ? -12.835 16.331 4.755 1.00 96.25 286 ARG A N 1
ATOM 2255 C CA . ARG A 1 286 ? -12.038 17.524 4.430 1.00 96.25 286 ARG A CA 1
ATOM 2256 C C . ARG A 1 286 ? -10.539 17.216 4.442 1.00 96.25 286 ARG A C 1
ATOM 2258 O O . ARG A 1 286 ? -9.870 17.408 3.431 1.00 96.25 286 ARG A O 1
ATOM 2265 N N . ILE A 1 287 ? -10.019 16.714 5.565 1.00 96.75 287 ILE A N 1
ATOM 2266 C CA . ILE A 1 287 ? -8.577 16.478 5.739 1.00 96.75 287 ILE A CA 1
ATOM 2267 C C . ILE A 1 287 ? -8.073 15.430 4.741 1.00 96.75 287 ILE A C 1
ATOM 2269 O O . ILE A 1 287 ? -7.028 15.612 4.119 1.00 96.75 287 ILE A O 1
ATOM 2273 N N . MET A 1 288 ? -8.816 14.340 4.547 1.00 95.12 288 MET A N 1
ATOM 2274 C CA . MET A 1 288 ? -8.411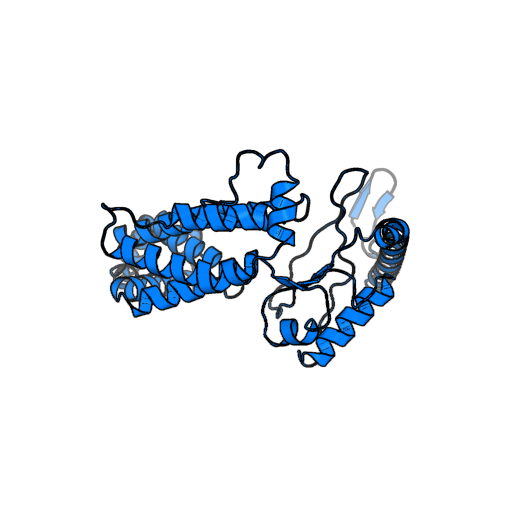 13.280 3.624 1.00 95.12 288 MET A CA 1
ATOM 2275 C C . MET A 1 288 ? -8.405 13.768 2.174 1.00 95.12 288 MET A C 1
ATOM 2277 O O . MET A 1 288 ? -7.476 13.450 1.433 1.00 95.12 288 MET A O 1
ATOM 2281 N N . THR A 1 289 ? -9.380 14.591 1.780 1.00 95.44 289 THR A N 1
ATOM 2282 C CA . THR A 1 289 ? -9.420 15.208 0.447 1.00 95.44 289 THR A CA 1
ATOM 2283 C C . THR A 1 289 ? -8.234 16.149 0.224 1.00 95.44 289 THR A C 1
ATOM 2285 O O . THR A 1 289 ? -7.576 16.069 -0.814 1.00 95.44 289 THR A O 1
ATOM 2288 N N . GLU A 1 290 ? -7.889 16.985 1.209 1.00 96.56 290 GLU A N 1
ATOM 2289 C CA . GLU A 1 290 ? -6.702 17.849 1.141 1.00 96.56 290 GLU A CA 1
ATOM 2290 C C . GLU A 1 290 ? -5.414 17.037 0.943 1.00 96.56 290 GLU A C 1
ATOM 2292 O O . GLU A 1 290 ? -4.596 17.356 0.078 1.00 96.56 290 GLU A O 1
ATOM 2297 N N . GLU A 1 291 ? -5.241 15.951 1.697 1.00 96.44 291 GLU A N 1
ATOM 2298 C CA . GLU A 1 291 ? -4.057 15.093 1.593 1.00 96.44 291 GLU A CA 1
ATOM 2299 C C . GLU A 1 291 ? -4.009 14.302 0.279 1.00 96.44 291 GLU A C 1
ATOM 2301 O O . GLU A 1 291 ? -2.925 14.091 -0.278 1.00 96.44 291 GLU A O 1
ATOM 2306 N N . LEU A 1 292 ? -5.160 13.894 -0.270 1.00 95.62 292 LEU A N 1
ATOM 2307 C CA . LEU A 1 292 ? -5.225 13.310 -1.611 1.00 95.62 292 LEU A CA 1
ATOM 2308 C C . LEU A 1 292 ? -4.741 14.294 -2.669 1.00 95.62 292 LEU A C 1
ATOM 2310 O O . LEU A 1 292 ? -3.947 13.916 -3.531 1.00 95.62 292 LEU A O 1
ATOM 2314 N N . VAL A 1 293 ? -5.180 15.551 -2.607 1.00 96.06 293 VAL A N 1
ATOM 2315 C CA . VAL A 1 293 ? -4.725 16.587 -3.542 1.00 96.06 293 VAL A CA 1
ATOM 2316 C C . VAL A 1 293 ? -3.224 16.817 -3.371 1.00 96.06 293 VAL A C 1
ATOM 2318 O O . VAL A 1 293 ? -2.458 16.718 -4.328 1.00 96.06 293 VAL A O 1
ATOM 2321 N N . GLN A 1 294 ? -2.760 17.049 -2.146 1.00 96.12 294 GLN A N 1
ATOM 2322 C CA . GLN A 1 294 ? -1.355 17.374 -1.908 1.00 96.12 294 GLN A CA 1
ATOM 2323 C C . GLN A 1 294 ? -0.404 16.234 -2.278 1.00 96.12 294 GLN A C 1
ATOM 2325 O O . GLN A 1 294 ? 0.712 16.496 -2.737 1.00 96.12 294 GLN A O 1
ATOM 2330 N N . LYS A 1 295 ? -0.810 14.970 -2.090 1.00 95.38 295 LYS A N 1
ATOM 2331 C CA . LYS A 1 295 ? 0.098 13.829 -2.263 1.00 95.38 295 LYS A CA 1
ATOM 2332 C C . LYS A 1 295 ? -0.180 12.973 -3.485 1.00 95.38 295 LYS A C 1
ATOM 2334 O O . LYS A 1 295 ? 0.792 12.517 -4.087 1.00 95.38 295 LYS A O 1
ATOM 2339 N N . VAL A 1 296 ? -1.437 12.709 -3.822 1.00 95.62 296 VAL A N 1
ATOM 2340 C CA . VAL A 1 296 ? -1.805 11.809 -4.924 1.00 95.62 296 VAL A CA 1
ATOM 2341 C C . VAL A 1 296 ? -1.916 12.589 -6.225 1.00 95.62 296 VAL A C 1
ATOM 2343 O O . VAL A 1 296 ? -1.188 12.261 -7.157 1.00 95.62 296 VAL A O 1
ATOM 2346 N N . TRP A 1 297 ? -2.723 13.654 -6.266 1.00 95.69 297 TRP A N 1
ATOM 2347 C CA . TRP A 1 297 ? -2.916 14.465 -7.477 1.00 95.69 297 TRP A CA 1
ATOM 2348 C C . TRP A 1 297 ? -1.592 15.009 -8.026 1.00 95.69 297 TRP A C 1
ATOM 2350 O O . TRP A 1 297 ? -1.291 14.841 -9.202 1.00 95.69 297 TRP A O 1
ATOM 2360 N N . THR A 1 298 ? -0.729 15.537 -7.154 1.00 94.12 298 THR A N 1
ATOM 2361 C CA . THR A 1 298 ? 0.616 16.032 -7.519 1.00 94.12 298 THR A CA 1
ATOM 2362 C C . THR A 1 298 ? 1.583 14.955 -8.024 1.00 94.12 298 THR A C 1
ATOM 2364 O O . THR A 1 298 ? 2.683 15.276 -8.470 1.00 94.12 298 THR A O 1
ATOM 2367 N N . SER A 1 299 ? 1.224 13.676 -7.900 1.00 93.94 299 SER A N 1
ATOM 2368 C CA . SER A 1 299 ? 2.008 12.537 -8.396 1.00 93.94 299 SER A CA 1
ATOM 2369 C C . SER A 1 299 ? 1.392 11.902 -9.645 1.00 93.94 299 SER A C 1
ATOM 2371 O O . SER A 1 299 ? 2.025 11.051 -10.271 1.00 93.94 299 SER A O 1
ATOM 2373 N N . LEU A 1 300 ? 0.176 12.312 -10.024 1.00 93.81 300 LEU A N 1
ATOM 2374 C CA . LEU A 1 300 ? -0.405 11.953 -11.308 1.00 93.81 300 LEU A CA 1
ATOM 2375 C C . LEU A 1 300 ? 0.297 12.737 -12.419 1.00 93.81 300 LEU A C 1
ATOM 2377 O O . LEU A 1 300 ? 0.701 13.886 -12.264 1.00 93.81 300 LEU A O 1
ATOM 2381 N N . ASN A 1 301 ? 0.449 12.084 -13.561 1.00 91.25 301 ASN A N 1
ATOM 2382 C CA . ASN A 1 301 ? 1.082 12.633 -14.753 1.00 91.25 301 ASN A CA 1
ATOM 2383 C C . ASN A 1 301 ? 0.370 12.084 -15.993 1.00 91.25 301 ASN A C 1
ATOM 2385 O O . ASN A 1 301 ? -0.495 11.210 -15.876 1.00 91.25 301 ASN A O 1
ATOM 2389 N N . SER A 1 302 ? 0.756 12.566 -17.174 1.00 91.94 302 SER A N 1
ATOM 2390 C CA . SER A 1 302 ? 0.127 12.201 -18.448 1.00 91.94 302 SER A CA 1
ATOM 2391 C C . SER A 1 302 ? 0.029 10.691 -18.679 1.00 91.94 302 SER A C 1
ATOM 2393 O O . SER A 1 302 ? -0.975 10.250 -19.226 1.00 91.94 302 SER A O 1
ATOM 2395 N N . ILE A 1 303 ? 0.990 9.884 -18.216 1.00 92.19 303 ILE A N 1
ATOM 2396 C CA . ILE A 1 303 ? 0.972 8.423 -18.395 1.00 92.19 303 ILE A CA 1
ATOM 2397 C C . ILE A 1 303 ? -0.264 7.803 -17.736 1.00 92.19 303 ILE A C 1
ATOM 2399 O O . ILE A 1 303 ? -0.900 6.936 -18.330 1.00 92.19 303 ILE A O 1
ATOM 2403 N N . HIS A 1 304 ? -0.645 8.264 -16.545 1.00 93.56 304 HIS A N 1
ATOM 2404 C CA . HIS A 1 304 ? -1.810 7.737 -15.831 1.00 93.56 304 HIS A CA 1
ATOM 2405 C C . HIS A 1 304 ? -3.116 8.032 -16.580 1.00 93.56 304 HIS A C 1
ATOM 2407 O O . HIS A 1 304 ? -3.974 7.160 -16.701 1.00 93.56 304 HIS A O 1
ATOM 2413 N N . PHE A 1 305 ? -3.247 9.247 -17.119 1.00 92.94 305 PHE A N 1
ATOM 2414 C CA . PHE A 1 305 ? -4.424 9.662 -17.883 1.00 92.94 305 PHE A CA 1
ATOM 2415 C C . PHE A 1 305 ? -4.476 8.998 -19.261 1.00 92.94 305 PHE A C 1
ATOM 2417 O O . PHE A 1 305 ? -5.532 8.525 -19.666 1.00 92.94 305 PHE A O 1
ATOM 2424 N N . ILE A 1 306 ? -3.340 8.892 -19.956 1.00 92.12 306 ILE A N 1
ATOM 2425 C CA . ILE A 1 306 ? -3.237 8.182 -21.238 1.00 92.12 306 ILE A CA 1
ATOM 2426 C C . ILE A 1 306 ? -3.592 6.707 -21.046 1.00 92.12 306 ILE A C 1
ATOM 2428 O O . ILE A 1 306 ? -4.385 6.172 -21.812 1.00 92.12 306 ILE A O 1
ATOM 2432 N N . ALA A 1 307 ? -3.058 6.051 -20.013 1.00 91.56 307 ALA A N 1
ATOM 2433 C CA . ALA A 1 307 ? -3.379 4.656 -19.733 1.00 91.56 307 ALA A CA 1
ATOM 2434 C C . ALA A 1 307 ? -4.879 4.452 -19.490 1.00 91.56 307 ALA A C 1
ATOM 2436 O O . ALA A 1 307 ? -5.466 3.528 -20.047 1.00 91.56 307 ALA A O 1
ATOM 2437 N N . ALA A 1 308 ? -5.498 5.331 -18.699 1.00 92.12 308 ALA A N 1
ATOM 2438 C CA . ALA A 1 308 ? -6.933 5.307 -18.444 1.00 92.12 308 ALA A CA 1
ATOM 2439 C C . ALA A 1 308 ? -7.755 5.559 -19.720 1.00 92.12 308 ALA A C 1
ATOM 2441 O O . ALA A 1 308 ? -8.722 4.850 -19.974 1.00 92.12 308 ALA A O 1
ATOM 2442 N N . TYR A 1 309 ? -7.339 6.511 -20.559 1.00 90.38 309 TYR A N 1
ATOM 2443 C CA . TYR A 1 309 ? -7.982 6.816 -21.839 1.00 90.38 309 TYR A CA 1
ATOM 2444 C C . TYR A 1 309 ? -7.909 5.652 -22.841 1.00 90.38 309 TYR A C 1
ATOM 2446 O O . TYR A 1 309 ? -8.849 5.414 -23.598 1.00 90.38 309 TYR A O 1
ATOM 2454 N N . LEU A 1 310 ? -6.797 4.912 -22.846 1.00 89.94 310 LEU A N 1
ATOM 2455 C CA . LEU A 1 310 ? -6.598 3.750 -23.713 1.00 89.94 310 LEU A CA 1
ATOM 2456 C C . LEU A 1 310 ? -7.399 2.518 -23.265 1.00 89.94 310 LEU A C 1
ATOM 2458 O O . LEU A 1 310 ? -7.524 1.573 -24.048 1.00 89.94 310 LEU A O 1
ATOM 2462 N N . ASP A 1 311 ? -7.952 2.505 -22.048 1.00 88.44 311 ASP A N 1
ATOM 2463 C CA . ASP A 1 311 ? -8.784 1.403 -21.574 1.00 88.44 311 ASP A CA 1
ATOM 2464 C C . ASP A 1 311 ? -10.233 1.559 -22.080 1.00 88.44 311 ASP A C 1
ATOM 2466 O O . ASP A 1 311 ? -10.965 2.458 -21.650 1.00 88.44 311 ASP A O 1
ATOM 2470 N N . PRO A 1 312 ? -10.717 0.663 -22.963 1.00 86.56 312 PRO A N 1
ATOM 2471 C CA . PRO A 1 312 ? -12.069 0.756 -23.492 1.00 86.56 312 PRO A CA 1
ATOM 2472 C C . PRO A 1 312 ? -13.161 0.573 -22.426 1.00 86.56 312 PRO A C 1
ATOM 2474 O O . PRO A 1 312 ? -14.304 0.960 -22.677 1.00 86.56 312 PRO A O 1
ATOM 2477 N N . THR A 1 313 ? -12.845 -0.007 -21.264 1.00 87.38 313 THR A N 1
ATOM 2478 C CA . THR A 1 313 ? -13.778 -0.151 -20.136 1.00 87.38 313 THR A CA 1
ATOM 2479 C C . THR A 1 313 ? -13.988 1.161 -19.377 1.00 87.38 313 THR A C 1
ATOM 2481 O O . THR A 1 313 ? -14.998 1.313 -18.694 1.00 87.38 313 THR A O 1
ATOM 2484 N N . LEU A 1 314 ? -13.090 2.135 -19.559 1.00 87.31 314 LEU A N 1
ATOM 2485 C CA . LEU A 1 314 ? -13.139 3.461 -18.944 1.00 87.31 314 LEU A CA 1
ATOM 2486 C C . LEU A 1 314 ? -13.636 4.548 -19.909 1.00 87.31 314 LEU A C 1
ATOM 2488 O O . LEU A 1 314 ? -13.538 5.729 -19.606 1.00 87.31 314 LEU A O 1
ATOM 2492 N N . LYS A 1 315 ? -14.233 4.193 -21.054 1.00 81.88 315 LYS A N 1
ATOM 2493 C CA . LYS A 1 315 ? -14.746 5.171 -22.040 1.00 81.88 315 LYS A CA 1
ATOM 2494 C C . LYS A 1 315 ? -15.768 6.164 -21.485 1.00 81.88 315 LYS A C 1
ATOM 2496 O O . LYS A 1 315 ? -15.898 7.257 -22.020 1.00 81.88 315 LYS A O 1
ATOM 2501 N N . SER A 1 316 ? -16.525 5.770 -20.463 1.00 79.38 316 SER A N 1
ATOM 2502 C CA . SER A 1 316 ? -17.495 6.639 -19.786 1.00 79.38 316 SER A CA 1
ATOM 2503 C C . SER A 1 316 ? -16.873 7.479 -18.669 1.00 79.38 316 SER A C 1
ATOM 2505 O O . SER A 1 316 ? -17.576 8.261 -18.038 1.00 79.38 316 SER A O 1
ATOM 2507 N N . PHE A 1 317 ? -15.588 7.282 -18.374 1.00 77.00 317 PHE A N 1
ATOM 2508 C CA . PHE A 1 317 ? -14.870 8.039 -17.367 1.00 77.00 317 PHE A CA 1
ATOM 2509 C C . PHE A 1 317 ? -14.454 9.390 -17.957 1.00 77.00 317 PHE A C 1
ATOM 2511 O O . PHE A 1 317 ? -13.620 9.461 -18.859 1.00 77.00 317 PHE A O 1
ATOM 2518 N N . LEU A 1 318 ? -15.070 10.465 -17.468 1.00 73.44 318 LEU A N 1
ATOM 2519 C CA . LEU A 1 318 ? -14.748 11.826 -17.881 1.00 73.44 318 LEU A CA 1
ATOM 2520 C C . LEU A 1 318 ? -13.551 12.315 -17.061 1.00 73.44 318 LEU A C 1
ATOM 2522 O O . LEU A 1 318 ? -13.633 12.458 -15.846 1.00 73.44 318 LEU A O 1
ATOM 2526 N N . PHE A 1 319 ? -12.423 12.542 -17.735 1.00 66.38 319 PHE A N 1
ATOM 2527 C CA . PHE A 1 319 ? -11.189 13.049 -17.118 1.00 66.38 319 PHE A CA 1
ATOM 2528 C C . PHE A 1 319 ? -11.234 14.557 -16.829 1.00 66.38 319 PHE A C 1
ATOM 2530 O O . PHE A 1 319 ? -10.361 15.076 -16.138 1.00 66.38 319 PHE A O 1
ATOM 2537 N N . SER A 1 320 ? -12.239 15.245 -17.367 1.00 51.78 320 SER A N 1
ATOM 2538 C CA . SER A 1 320 ? -12.473 16.676 -17.228 1.00 51.78 320 SER A CA 1
ATOM 2539 C C . SER A 1 320 ? -13.942 16.913 -16.892 1.00 51.78 320 SER A C 1
ATOM 2541 O O . SER A 1 320 ? -14.819 16.603 -17.701 1.00 51.78 320 SER A O 1
ATOM 2543 N N . GLU A 1 321 ? -14.203 17.504 -15.735 1.00 42.25 321 GLU A N 1
ATOM 2544 C CA . GLU A 1 321 ? -15.171 18.594 -15.715 1.00 42.25 321 GLU A CA 1
ATOM 2545 C C . GLU A 1 321 ? -14.376 19.826 -16.165 1.00 42.25 321 GLU A C 1
ATOM 2547 O O . GLU A 1 321 ? -13.435 20.239 -15.484 1.00 42.25 321 GLU A O 1
ATOM 2552 N N . GLU A 1 322 ? -14.649 20.305 -17.379 1.00 35.78 322 GLU A N 1
ATOM 2553 C CA . GLU A 1 322 ? -14.448 21.728 -17.680 1.00 35.78 322 GLU A CA 1
ATOM 2554 C C . GLU A 1 322 ? -15.553 22.532 -16.993 1.00 35.78 322 GLU A C 1
ATOM 2556 O O . GLU A 1 322 ? -16.719 22.071 -17.041 1.00 35.78 322 GLU A O 1
#

Organism: NCBI:txid111878

InterPro domains:
  IPR012337 Ribonuclease H-like superfamily [SSF53098] (48-316)